Protein AF-A0A497HVS3-F1 (afdb_monomer_lite)

Foldseek 3Di:
DFDPLVVLVVLLVQLLVLLVVLVVVVVVVNLCSLLSLLVSLLSVLVSLVSCLCCCVPVVVNVPVSVVSPVSSVLSNVLSVVSVCCSVLVFFALLSQLVSQLVNQLCCQLVVLQVQQQNLLVVLVVLQQLLVVVLVVVPFQKDWDPDRGRHQADFTDMDHPVRDDQPDTRGSPQCLSSLLRNLVSLLVSQDADLVVCLVVLVVLLVVLVVVDDDVSVVVNVLSVVLSPDDPVRLSVVLCVVRNVCSSVVSSVLSNQLSVCCVVVVDPSCCSVVPVSVVSSVVSSVVSVVVNCSSGVSSVQSVVQSVLSVVDDDRPQQDPSGGHDDD

Structure (mmCIF, N/CA/C/O backbone):
data_AF-A0A497HVS3-F1
#
_entry.id   AF-A0A497HVS3-F1
#
loop_
_atom_site.group_PDB
_atom_site.id
_atom_site.type_symbol
_atom_site.label_atom_id
_atom_site.label_alt_id
_atom_site.label_comp_id
_atom_site.label_asym_id
_atom_site.label_entity_id
_atom_site.label_seq_id
_atom_site.pdbx_PDB_ins_code
_atom_site.Cartn_x
_atom_site.Cartn_y
_atom_site.Cartn_z
_atom_site.occupancy
_atom_site.B_iso_or_equiv
_atom_site.auth_seq_id
_atom_site.auth_comp_id
_atom_site.auth_asym_id
_atom_site.auth_atom_id
_atom_site.pdbx_PDB_model_num
ATOM 1 N N . MET A 1 1 ? 10.598 28.679 -6.562 1.00 54.03 1 MET A N 1
ATOM 2 C CA . MET A 1 1 ? 11.447 27.482 -6.378 1.00 54.03 1 MET A CA 1
ATOM 3 C C . MET A 1 1 ? 11.123 26.887 -5.018 1.00 54.03 1 MET A C 1
ATOM 5 O O . MET A 1 1 ? 11.106 27.637 -4.050 1.00 54.03 1 MET A O 1
ATOM 9 N N . GLY A 1 2 ? 10.779 25.598 -4.946 1.00 58.22 2 GLY A N 1
ATOM 10 C CA . GLY A 1 2 ? 10.607 24.911 -3.659 1.00 58.22 2 GLY A CA 1
ATOM 11 C C . GLY A 1 2 ? 11.950 24.722 -2.939 1.00 58.22 2 GLY A C 1
ATOM 12 O O . GLY A 1 2 ? 12.995 24.831 -3.587 1.00 58.22 2 GLY A O 1
ATOM 13 N N . PRO A 1 3 ? 11.953 24.444 -1.622 1.00 67.69 3 PRO A N 1
ATOM 14 C CA . PRO A 1 3 ? 13.187 24.136 -0.910 1.00 67.69 3 PRO A CA 1
ATOM 15 C C . PRO A 1 3 ? 13.843 22.894 -1.533 1.00 67.69 3 PRO A C 1
ATOM 17 O O . PRO A 1 3 ? 13.129 21.958 -1.913 1.00 67.69 3 PRO A O 1
ATOM 20 N N . PRO A 1 4 ? 15.178 22.848 -1.664 1.00 73.44 4 PRO A N 1
ATOM 21 C CA . PRO A 1 4 ? 15.854 21.667 -2.179 1.00 73.44 4 PRO A CA 1
ATOM 22 C C . PRO A 1 4 ? 15.567 20.436 -1.307 1.00 73.44 4 PRO A C 1
ATOM 24 O O . PRO A 1 4 ? 15.480 20.532 -0.083 1.00 73.44 4 PRO A O 1
ATOM 27 N N . ALA A 1 5 ? 15.423 19.269 -1.946 1.00 71.81 5 ALA A N 1
ATOM 28 C CA . ALA A 1 5 ? 14.909 18.043 -1.324 1.00 71.81 5 ALA A CA 1
ATOM 29 C C . ALA A 1 5 ? 15.638 17.637 -0.029 1.00 71.81 5 ALA A C 1
ATOM 31 O O . ALA A 1 5 ? 15.012 17.121 0.898 1.00 71.81 5 ALA A O 1
ATOM 32 N N . TYR A 1 6 ? 16.941 17.920 0.072 1.00 77.38 6 TYR A N 1
ATOM 33 C CA . TYR A 1 6 ? 17.732 17.588 1.256 1.00 77.38 6 TYR A CA 1
ATOM 34 C C . TYR A 1 6 ? 17.326 18.372 2.513 1.00 77.38 6 TYR A C 1
ATOM 36 O O . TYR A 1 6 ? 17.459 17.850 3.618 1.00 77.38 6 TYR A O 1
ATOM 44 N N . LEU A 1 7 ? 16.773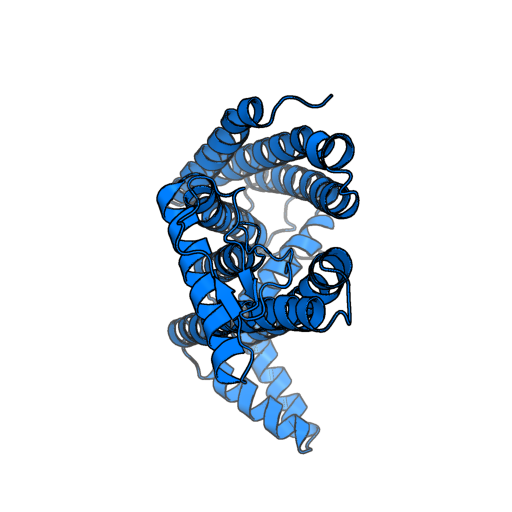 19.582 2.366 1.00 84.44 7 LEU A N 1
ATOM 45 C CA . LEU A 1 7 ? 16.275 20.375 3.497 1.00 84.44 7 LEU A CA 1
ATOM 46 C C . LEU A 1 7 ? 14.988 19.799 4.095 1.00 84.44 7 LEU A C 1
ATOM 48 O O . LEU A 1 7 ? 14.635 20.134 5.222 1.00 84.44 7 LEU A O 1
ATOM 52 N N . LEU A 1 8 ? 14.293 18.925 3.363 1.00 88.25 8 LEU A N 1
ATOM 53 C CA . LEU A 1 8 ? 13.057 18.296 3.820 1.00 88.25 8 LEU A CA 1
ATOM 54 C C . LEU A 1 8 ? 13.310 16.973 4.560 1.00 88.25 8 LEU A C 1
ATOM 56 O O . LEU A 1 8 ? 12.441 16.516 5.301 1.00 88.25 8 LEU A O 1
ATOM 60 N N . TYR A 1 9 ? 14.493 16.362 4.427 1.00 87.69 9 TYR A N 1
ATOM 61 C CA . TYR A 1 9 ? 14.808 15.093 5.099 1.00 87.69 9 TYR A CA 1
ATOM 62 C C . TYR A 1 9 ? 14.653 15.117 6.626 1.00 87.69 9 TYR A C 1
ATOM 64 O O . TYR A 1 9 ? 14.115 14.141 7.152 1.00 87.69 9 TYR A O 1
ATOM 72 N N . PRO A 1 10 ? 15.019 16.190 7.354 1.00 92.75 10 PRO A N 1
ATOM 73 C CA . PRO A 1 10 ? 14.769 16.256 8.792 1.00 92.75 10 PRO A CA 1
ATOM 74 C C . PRO A 1 10 ? 13.287 16.099 9.160 1.00 92.75 10 PRO A C 1
ATOM 76 O O . PRO A 1 10 ? 12.978 15.426 10.139 1.00 92.75 10 PRO A O 1
ATOM 79 N N . LEU A 1 11 ? 12.361 16.646 8.358 1.00 93.31 11 LEU A N 1
ATOM 80 C CA . LEU A 1 11 ? 10.917 16.495 8.585 1.00 93.31 11 LEU A CA 1
ATOM 81 C C . LEU A 1 11 ? 10.460 15.052 8.360 1.00 93.31 11 LEU A C 1
ATOM 83 O O . LEU A 1 11 ? 9.708 14.514 9.171 1.00 93.31 11 LEU A O 1
ATOM 87 N N . MET A 1 12 ? 10.945 14.407 7.294 1.00 91.44 12 MET A N 1
ATOM 88 C CA . MET A 1 12 ? 10.663 12.991 7.041 1.00 91.44 12 MET A CA 1
ATOM 89 C C . MET A 1 12 ? 11.153 12.119 8.203 1.00 91.44 12 MET A C 1
ATOM 91 O O . MET A 1 12 ? 10.394 11.318 8.739 1.00 91.44 12 MET A O 1
ATOM 95 N N . LEU A 1 13 ? 12.404 12.302 8.637 1.00 92.94 13 LEU A N 1
ATOM 96 C CA . LEU A 1 13 ? 12.986 11.533 9.739 1.00 92.94 13 LEU A CA 1
ATOM 97 C C . LEU A 1 13 ? 12.256 11.778 11.063 1.00 92.94 13 LEU A C 1
ATOM 99 O O . LEU A 1 13 ? 11.999 10.826 11.796 1.00 92.94 13 LEU A O 1
ATOM 103 N N . LEU A 1 14 ? 11.872 13.026 11.349 1.00 95.94 14 LEU A N 1
ATOM 104 C CA . LEU A 1 14 ? 11.072 13.360 12.526 1.00 95.94 14 LEU A CA 1
ATOM 105 C C . LEU A 1 14 ? 9.707 12.663 12.491 1.00 95.94 14 LEU A C 1
ATOM 107 O O . LEU A 1 14 ? 9.299 12.078 13.491 1.00 95.94 14 LEU A O 1
ATOM 111 N N . SER A 1 15 ? 9.019 12.680 11.346 1.00 95.69 15 SER A N 1
ATOM 112 C CA . SER A 1 15 ? 7.759 11.951 11.175 1.00 95.69 15 SER A CA 1
ATOM 113 C C . SER A 1 15 ? 7.941 10.456 11.446 1.00 95.69 15 SER A C 1
ATOM 115 O O . SER A 1 15 ? 7.204 9.886 12.251 1.00 95.69 15 SER A O 1
ATOM 117 N N . LEU A 1 16 ? 8.962 9.829 10.853 1.00 94.69 16 LEU A N 1
ATOM 118 C CA . LEU A 1 16 ? 9.246 8.407 11.058 1.00 94.69 16 LEU A CA 1
ATOM 119 C C . LEU A 1 16 ? 9.587 8.083 12.514 1.00 94.69 16 LEU A C 1
ATOM 121 O O . LEU A 1 16 ? 9.123 7.062 13.014 1.00 94.69 16 LEU A O 1
ATOM 125 N N . LEU A 1 17 ? 10.329 8.952 13.205 1.00 96.94 17 LEU A N 1
ATOM 126 C CA . LEU A 1 17 ? 10.650 8.800 14.625 1.00 96.94 17 LEU A CA 1
ATOM 127 C C . LEU A 1 17 ? 9.399 8.897 15.512 1.00 96.94 17 LEU A C 1
ATOM 129 O O . LEU A 1 17 ? 9.237 8.129 16.464 1.00 96.94 17 LEU A O 1
ATOM 133 N N . LEU A 1 18 ? 8.493 9.829 15.209 1.00 98.06 18 LEU A N 1
ATOM 134 C CA . LEU A 1 18 ? 7.222 9.963 15.922 1.00 98.06 18 LEU A CA 1
ATOM 135 C C . LEU A 1 18 ? 6.348 8.726 15.702 1.00 98.06 18 LEU A C 1
ATOM 137 O O . LEU A 1 18 ? 5.864 8.140 16.669 1.00 98.06 18 LEU A O 1
ATOM 141 N N . LEU A 1 19 ? 6.212 8.271 14.455 1.00 97.44 19 LEU A N 1
ATOM 142 C CA . LEU A 1 19 ? 5.447 7.069 14.127 1.00 97.44 19 LEU A CA 1
ATOM 143 C C . LEU A 1 19 ? 6.067 5.799 14.732 1.00 97.44 19 LEU A C 1
ATOM 145 O O . LEU A 1 19 ? 5.333 4.959 15.248 1.00 97.44 19 LEU A O 1
ATOM 149 N N . SER A 1 20 ? 7.398 5.670 14.744 1.00 97.56 20 SER A N 1
ATOM 150 C CA . SER A 1 20 ? 8.089 4.526 15.353 1.00 97.56 20 SER A CA 1
ATOM 151 C C . SER A 1 20 ? 7.893 4.485 16.865 1.00 97.56 20 SER A C 1
ATOM 153 O O . SER A 1 20 ? 7.621 3.431 17.440 1.00 97.56 20 SER A O 1
ATOM 155 N N . THR A 1 21 ? 8.002 5.644 17.517 1.00 98.06 21 THR A N 1
ATOM 156 C CA . THR A 1 21 ? 7.773 5.775 18.960 1.00 98.06 21 THR A CA 1
ATOM 157 C C . THR A 1 21 ? 6.297 5.530 19.284 1.00 98.06 21 THR A C 1
ATOM 159 O O . THR A 1 21 ? 5.979 4.888 20.285 1.00 98.06 21 THR A O 1
ATOM 162 N N . GLY A 1 22 ? 5.393 5.956 18.397 1.00 97.88 22 GLY A N 1
ATOM 163 C CA . GLY A 1 22 ? 3.975 5.615 18.435 1.00 97.88 22 GLY A CA 1
ATOM 164 C C . GLY A 1 22 ? 3.741 4.105 18.389 1.00 97.88 22 GLY A C 1
ATOM 165 O O . GLY A 1 22 ? 3.105 3.573 19.289 1.00 97.88 22 GLY A O 1
ATOM 166 N N . GLU A 1 23 ? 4.314 3.381 17.422 1.00 97.75 23 GLU A N 1
ATOM 167 C CA . GLU A 1 23 ? 4.185 1.914 17.330 1.00 97.75 23 GLU A CA 1
ATOM 168 C C . GLU A 1 23 ? 4.749 1.210 18.575 1.00 97.75 23 GLU A C 1
ATOM 170 O O . GLU A 1 23 ? 4.175 0.236 19.066 1.00 97.75 23 GLU A O 1
ATOM 175 N N . TYR A 1 24 ? 5.849 1.715 19.136 1.00 98.06 24 TYR A N 1
ATOM 176 C CA . TYR A 1 24 ? 6.392 1.191 20.388 1.00 98.06 24 TYR A CA 1
ATOM 177 C C . TYR A 1 24 ? 5.402 1.344 21.558 1.00 98.06 24 TYR A C 1
ATOM 179 O O . TYR A 1 24 ? 5.131 0.373 22.271 1.00 98.06 24 TYR A O 1
ATOM 187 N N . LEU A 1 25 ? 4.820 2.535 21.739 1.00 98.06 25 LEU A N 1
ATOM 188 C CA . LEU A 1 25 ? 3.835 2.790 22.797 1.00 98.06 25 LEU A CA 1
ATOM 189 C C . LEU A 1 25 ? 2.502 2.069 22.556 1.00 98.06 25 LEU A C 1
ATOM 191 O O . LEU A 1 25 ? 1.884 1.602 23.514 1.00 98.06 25 LEU A O 1
ATOM 195 N N . TYR A 1 26 ? 2.104 1.897 21.294 1.00 97.25 26 TYR A N 1
ATOM 196 C CA . TYR A 1 26 ? 0.949 1.095 20.895 1.00 97.25 26 TYR A CA 1
ATOM 197 C C . TYR A 1 26 ? 1.062 -0.330 21.439 1.00 97.25 26 TYR A C 1
ATOM 199 O O . TYR A 1 26 ? 0.170 -0.816 22.135 1.00 97.25 26 TYR A O 1
ATOM 207 N N . ARG A 1 27 ? 2.216 -0.976 21.227 1.00 96.12 27 ARG A N 1
ATOM 208 C CA . ARG A 1 27 ? 2.493 -2.330 21.740 1.00 96.12 27 ARG A CA 1
ATOM 209 C C . ARG A 1 27 ? 2.500 -2.407 23.266 1.00 96.12 27 ARG A C 1
ATOM 211 O O . ARG A 1 27 ? 2.187 -3.454 23.827 1.00 96.12 27 ARG A O 1
ATOM 218 N N . LYS A 1 28 ? 2.844 -1.309 23.943 1.00 96.75 28 LYS A N 1
ATOM 219 C CA . LYS A 1 28 ? 2.775 -1.180 25.407 1.00 96.75 28 LYS A CA 1
ATOM 220 C C . LYS A 1 28 ? 1.375 -0.831 25.922 1.00 96.75 28 LYS A C 1
ATOM 222 O O . LYS A 1 28 ? 1.200 -0.758 27.134 1.00 96.75 28 LYS A O 1
ATOM 227 N N . LYS A 1 29 ? 0.391 -0.653 25.033 1.00 94.75 29 LYS A N 1
ATOM 228 C CA . LYS A 1 29 ? -0.976 -0.210 25.350 1.00 94.75 29 LYS A CA 1
ATOM 229 C C . LYS A 1 29 ? -1.019 1.153 26.062 1.00 94.75 29 LYS A C 1
ATOM 231 O O . LYS A 1 29 ? -1.957 1.436 26.803 1.00 94.75 29 LYS A O 1
ATOM 236 N N . ASP A 1 30 ? -0.021 2.012 25.831 1.00 96.12 30 ASP A N 1
ATOM 237 C CA . ASP A 1 30 ? 0.011 3.376 26.371 1.00 96.12 30 ASP A CA 1
ATOM 238 C C . ASP A 1 30 ? -0.726 4.335 25.430 1.00 96.12 30 ASP A C 1
ATOM 240 O O . ASP A 1 30 ? -0.265 4.614 24.325 1.00 96.12 30 ASP A O 1
ATOM 244 N N . ARG A 1 31 ? -1.837 4.916 25.899 1.00 94.69 31 ARG A N 1
ATOM 245 C CA . ARG A 1 31 ? -2.702 5.839 25.140 1.00 94.69 31 ARG A CA 1
ATOM 246 C C . ARG A 1 31 ? -1.957 7.008 24.480 1.00 94.69 31 ARG A C 1
ATOM 248 O O . ARG A 1 31 ? -2.458 7.545 23.491 1.00 94.69 31 ARG A O 1
ATOM 255 N N . ARG A 1 32 ? -0.778 7.402 24.973 1.00 96.38 32 ARG A N 1
ATOM 256 C CA . ARG A 1 32 ? 0.061 8.456 24.371 1.00 96.38 32 ARG A CA 1
ATOM 257 C C . ARG A 1 32 ? 0.475 8.152 22.930 1.00 96.38 32 ARG A C 1
ATOM 259 O O . ARG A 1 32 ? 0.747 9.097 22.190 1.00 96.38 32 ARG A O 1
ATOM 266 N N . PHE A 1 33 ? 0.456 6.885 22.499 1.00 97.44 33 PHE A N 1
ATOM 267 C CA . PHE A 1 33 ? 0.737 6.519 21.106 1.00 97.44 33 PHE A CA 1
ATOM 268 C C . PHE A 1 33 ? -0.131 7.300 20.106 1.00 97.44 33 PHE A C 1
ATOM 270 O O . PHE A 1 33 ? 0.335 7.640 19.024 1.00 97.44 33 PHE A O 1
ATOM 277 N N . LYS A 1 34 ? -1.368 7.651 20.484 1.00 97.00 34 LYS A N 1
ATOM 278 C CA . LYS A 1 34 ? -2.322 8.385 19.638 1.00 97.00 34 LYS A CA 1
ATOM 279 C C . LYS A 1 34 ? -1.837 9.789 19.299 1.00 97.00 34 LYS A C 1
ATOM 281 O O . LYS A 1 34 ? -1.965 10.226 18.162 1.00 97.00 34 LYS A O 1
ATOM 286 N N . LEU A 1 35 ? -1.211 10.474 20.260 1.00 97.38 35 LEU A N 1
ATOM 287 C CA . LEU A 1 35 ? -0.599 11.783 20.019 1.00 97.38 35 LEU A CA 1
ATOM 288 C C . LEU A 1 35 ? 0.643 11.672 19.131 1.00 97.38 35 LEU A C 1
ATOM 290 O O . LEU A 1 35 ? 0.884 12.547 18.300 1.00 97.38 35 LEU A O 1
ATOM 294 N N . LEU A 1 36 ? 1.422 10.600 19.283 1.00 98.12 36 LEU A N 1
ATOM 295 C CA . LEU A 1 36 ? 2.588 10.340 18.435 1.00 98.12 36 LEU A CA 1
ATOM 296 C C . LEU A 1 36 ? 2.191 9.999 16.994 1.00 98.12 36 LEU A C 1
ATOM 298 O O . LEU A 1 36 ? 2.806 10.498 16.059 1.00 98.12 36 LEU A O 1
ATOM 302 N N . PHE A 1 37 ? 1.124 9.225 16.802 1.00 97.69 37 PHE A N 1
ATOM 303 C CA . PHE A 1 37 ? 0.528 8.993 15.487 1.00 97.69 37 PHE A CA 1
ATOM 304 C C . PHE A 1 37 ? -0.036 10.278 14.876 1.00 97.69 37 PHE A C 1
ATOM 306 O O . PHE A 1 37 ? 0.282 10.587 13.730 1.00 97.69 37 PHE A O 1
ATOM 313 N N . ALA A 1 38 ? -0.778 11.075 15.652 1.00 97.38 38 ALA A N 1
ATOM 314 C CA . ALA A 1 38 ? -1.307 12.364 15.208 1.00 97.38 38 ALA A CA 1
ATOM 315 C C . ALA A 1 38 ? -0.192 13.311 14.734 1.00 97.38 38 ALA A C 1
ATOM 317 O O . ALA A 1 38 ? -0.196 13.777 13.596 1.00 97.38 38 ALA A O 1
ATOM 318 N N . SER A 1 39 ? 0.797 13.558 15.597 1.00 97.44 39 SER A N 1
ATOM 319 C CA . SER A 1 39 ? 1.946 14.419 15.289 1.00 97.44 39 SER A CA 1
ATOM 320 C C . SER A 1 39 ? 2.789 13.865 14.142 1.00 97.44 39 SER A C 1
ATOM 322 O O . SER A 1 39 ? 3.107 14.607 13.217 1.00 97.44 39 SER A O 1
ATOM 324 N N . GLY A 1 40 ? 3.088 12.564 14.142 1.00 96.62 40 GLY A N 1
ATOM 325 C CA . GLY A 1 40 ? 3.820 11.902 13.066 1.00 96.62 40 GLY A CA 1
ATOM 326 C C . GLY A 1 40 ? 3.123 12.044 11.713 1.00 96.62 40 GLY A C 1
ATOM 327 O O . GLY A 1 40 ? 3.782 12.374 10.728 1.00 96.62 40 GLY A O 1
ATOM 328 N N . GLY A 1 41 ? 1.796 11.887 11.673 1.00 95.88 41 GLY A N 1
ATOM 329 C CA . GLY A 1 41 ? 0.968 12.093 10.483 1.00 95.88 41 GLY A CA 1
ATOM 330 C C . GLY A 1 41 ? 0.937 13.538 9.988 1.00 95.88 41 GLY A C 1
ATOM 331 O O . GLY A 1 41 ? 1.071 13.776 8.790 1.00 95.88 41 GLY A O 1
ATOM 332 N N . ILE A 1 42 ? 0.824 14.510 10.896 1.00 96.56 42 ILE A N 1
ATOM 333 C CA . ILE A 1 42 ? 0.847 15.939 10.546 1.00 96.56 42 ILE A CA 1
ATOM 334 C C . ILE A 1 42 ? 2.221 16.341 10.000 1.00 96.56 42 ILE A C 1
ATOM 336 O O . ILE A 1 42 ? 2.298 17.011 8.973 1.00 96.56 42 ILE A O 1
ATOM 340 N N . VAL A 1 43 ? 3.312 15.896 10.631 1.00 96.62 43 VAL A N 1
ATOM 341 C CA . VAL A 1 43 ? 4.676 16.156 10.137 1.00 96.62 43 VAL A CA 1
ATOM 342 C C . VAL A 1 43 ? 4.907 15.464 8.787 1.00 96.62 43 VAL A C 1
ATOM 344 O O . VAL A 1 43 ? 5.523 16.055 7.901 1.00 96.62 43 VAL A O 1
ATOM 347 N N . PHE A 1 44 ? 4.365 14.254 8.587 1.00 94.19 44 PHE A N 1
ATOM 348 C CA . PHE A 1 44 ? 4.403 13.558 7.295 1.00 94.19 44 PHE A CA 1
ATOM 349 C C . PHE A 1 44 ? 3.688 14.360 6.202 1.00 94.19 44 PHE A C 1
ATOM 351 O O . PHE A 1 44 ? 4.221 14.555 5.111 1.00 94.19 44 PHE A O 1
ATOM 358 N N . SER A 1 45 ? 2.490 14.859 6.515 1.00 95.62 45 SER A N 1
ATOM 359 C CA . SER A 1 45 ? 1.705 15.717 5.629 1.00 95.62 45 SER A CA 1
ATOM 360 C C . SER A 1 45 ? 2.461 17.007 5.286 1.00 95.62 45 SER A C 1
ATOM 362 O O . SER A 1 45 ? 2.579 17.350 4.112 1.00 95.62 45 SER A O 1
ATOM 364 N N . LEU A 1 46 ? 3.074 17.667 6.275 1.00 95.44 46 LEU A N 1
ATOM 365 C CA . LEU A 1 46 ? 3.878 18.873 6.063 1.00 95.44 46 LEU A CA 1
ATOM 366 C C . LEU A 1 46 ? 5.086 18.623 5.150 1.00 95.44 46 LEU A C 1
ATOM 368 O O . LEU A 1 46 ? 5.338 19.420 4.248 1.00 95.44 46 LEU A O 1
ATOM 372 N N . TYR A 1 47 ? 5.815 17.518 5.347 1.00 93.56 47 TYR A N 1
ATOM 373 C CA . TYR A 1 47 ? 6.912 17.136 4.454 1.00 93.56 47 TYR A CA 1
ATOM 374 C C . TYR A 1 47 ? 6.440 17.078 2.998 1.00 93.56 47 TYR A C 1
ATOM 376 O O . TYR A 1 47 ? 7.038 17.707 2.125 1.00 93.56 47 TYR A O 1
ATOM 384 N N . TRP A 1 48 ? 5.352 16.347 2.740 1.00 92.69 48 TRP A N 1
ATOM 385 C CA . TRP A 1 48 ? 4.855 16.160 1.382 1.00 92.69 48 TRP A CA 1
ATOM 386 C C . TRP A 1 48 ? 4.294 17.451 0.800 1.00 92.69 48 TRP A C 1
ATOM 388 O O . TRP A 1 48 ? 4.549 17.728 -0.367 1.00 92.69 48 TRP A O 1
ATOM 398 N N . ALA A 1 49 ? 3.633 18.284 1.605 1.00 94.38 49 ALA A N 1
ATOM 399 C CA . ALA A 1 49 ? 3.152 19.597 1.182 1.00 94.38 49 ALA A CA 1
ATOM 400 C C . ALA A 1 49 ? 4.295 20.483 0.667 1.00 94.38 49 ALA A C 1
ATOM 402 O O . ALA A 1 49 ? 4.169 21.119 -0.378 1.00 94.38 49 ALA A O 1
ATOM 403 N N . LEU A 1 50 ? 5.436 20.471 1.363 1.00 93.69 50 LEU A N 1
ATOM 404 C CA . LEU A 1 50 ? 6.637 21.200 0.954 1.00 93.69 50 LEU A CA 1
ATOM 405 C C . LEU A 1 50 ? 7.370 20.543 -0.224 1.00 93.69 50 LEU A C 1
ATOM 407 O O . LEU A 1 50 ? 8.122 21.223 -0.924 1.00 93.69 50 LEU A O 1
ATOM 411 N N . TYR A 1 51 ? 7.150 19.247 -0.455 1.00 90.31 51 TYR A N 1
ATOM 412 C CA . TYR A 1 51 ? 7.724 18.507 -1.578 1.00 90.31 51 TYR A CA 1
ATOM 413 C C . TYR A 1 51 ? 6.908 18.659 -2.874 1.00 90.31 51 TYR A C 1
ATOM 415 O O . TYR A 1 51 ? 7.487 18.590 -3.953 1.00 90.31 51 TYR A O 1
ATOM 423 N N . VAL A 1 52 ? 5.593 18.921 -2.819 1.00 91.56 52 VAL A N 1
ATOM 424 C CA . VAL A 1 52 ? 4.734 19.094 -4.017 1.00 91.56 52 VAL A CA 1
ATOM 425 C C . VAL A 1 52 ? 5.327 20.053 -5.071 1.00 91.56 52 VAL A C 1
ATOM 427 O O . VAL A 1 52 ? 5.315 19.695 -6.252 1.00 91.56 52 VAL A O 1
ATOM 430 N N . PRO A 1 53 ? 5.904 21.223 -4.716 1.00 90.06 53 PRO A N 1
ATOM 431 C CA . PRO A 1 53 ? 6.529 22.109 -5.696 1.00 90.06 53 PRO A CA 1
ATOM 432 C C . PRO A 1 53 ? 7.688 21.481 -6.481 1.00 90.06 53 PRO A C 1
ATOM 434 O O . PRO A 1 53 ? 7.936 21.916 -7.599 1.00 90.06 53 PRO A O 1
ATOM 437 N N . GLN A 1 54 ? 8.391 20.477 -5.938 1.00 85.19 54 GLN A N 1
ATOM 438 C CA . GLN A 1 54 ? 9.435 19.747 -6.672 1.00 85.19 54 GLN A CA 1
ATOM 439 C C . GLN A 1 54 ? 8.822 18.996 -7.864 1.00 85.19 54 GLN A C 1
ATOM 441 O O . GLN A 1 54 ? 9.278 19.165 -8.992 1.00 85.19 54 GLN A O 1
ATOM 446 N N . TYR A 1 55 ? 7.726 18.263 -7.643 1.00 83.25 55 TYR A N 1
ATOM 447 C CA . TYR A 1 55 ? 7.025 17.553 -8.719 1.00 83.25 55 TYR A CA 1
ATOM 448 C C . TYR A 1 55 ? 6.444 18.504 -9.763 1.00 83.25 55 TYR A C 1
ATOM 450 O O . TYR A 1 55 ? 6.584 18.272 -10.960 1.00 83.25 55 TYR A O 1
ATOM 458 N N . LEU A 1 56 ? 5.810 19.590 -9.317 1.00 85.81 56 LEU A N 1
ATOM 459 C CA . LEU A 1 56 ? 5.119 20.498 -10.226 1.00 85.81 56 LEU A CA 1
ATOM 460 C C . LEU A 1 56 ? 6.081 21.395 -11.017 1.00 85.81 56 LEU A C 1
ATOM 462 O O . LEU A 1 56 ? 5.904 21.560 -12.219 1.00 85.81 56 LEU A O 1
ATOM 466 N N . LEU A 1 57 ? 7.071 21.998 -10.348 1.00 84.62 57 LEU A N 1
ATOM 467 C CA . LEU A 1 57 ? 7.919 23.037 -10.945 1.00 84.62 57 LEU A CA 1
ATOM 468 C C . LEU A 1 57 ? 9.213 22.492 -11.548 1.00 84.62 57 LEU A C 1
ATOM 470 O O . LEU A 1 57 ? 9.688 23.057 -12.528 1.00 84.62 57 LEU A O 1
ATOM 474 N N . ASN A 1 58 ? 9.795 21.439 -10.963 1.00 80.38 58 ASN A N 1
ATOM 475 C CA . ASN A 1 58 ? 11.090 20.919 -11.411 1.00 80.38 58 ASN A CA 1
ATOM 476 C C . ASN A 1 58 ? 10.926 19.714 -12.342 1.00 80.38 58 ASN A C 1
ATOM 478 O O . ASN A 1 58 ? 11.656 19.601 -13.321 1.00 80.38 58 ASN A O 1
ATOM 482 N N . GLU A 1 59 ? 9.972 18.826 -12.051 1.00 77.44 59 GLU A N 1
ATOM 483 C CA . GLU A 1 59 ? 9.751 17.603 -12.838 1.00 77.44 59 GLU A CA 1
ATOM 484 C C . GLU A 1 59 ? 8.633 17.750 -13.885 1.00 77.44 59 GLU A C 1
ATOM 486 O O . GLU A 1 59 ? 8.570 16.966 -14.830 1.00 77.44 59 GLU A O 1
ATOM 491 N N . GLY A 1 60 ? 7.741 18.736 -13.731 1.00 80.56 60 GLY A N 1
ATOM 492 C CA . GLY A 1 60 ? 6.552 18.886 -14.580 1.00 80.56 60 GLY A CA 1
ATOM 493 C C . GLY A 1 60 ? 5.544 17.734 -14.444 1.00 80.56 60 GLY A C 1
ATOM 494 O O . GLY A 1 60 ? 4.671 17.570 -15.298 1.00 80.56 60 GLY A O 1
ATOM 495 N N . ASP A 1 61 ? 5.641 16.923 -13.386 1.00 81.50 61 ASP A N 1
ATOM 496 C CA . ASP A 1 61 ? 4.800 15.746 -13.156 1.00 81.50 61 ASP A CA 1
ATOM 497 C C . ASP A 1 61 ? 3.529 16.125 -12.382 1.00 81.50 61 ASP A C 1
ATOM 499 O O . ASP A 1 61 ? 3.407 15.968 -11.162 1.00 81.50 61 ASP A O 1
ATOM 503 N N . VAL A 1 62 ? 2.555 16.648 -13.127 1.00 85.94 62 VAL A N 1
ATOM 504 C CA . VAL A 1 62 ? 1.259 17.102 -12.596 1.00 85.94 62 VAL A CA 1
ATOM 505 C C . VAL A 1 62 ? 0.483 15.963 -11.930 1.00 85.94 62 VAL A C 1
ATOM 507 O O . VAL A 1 62 ? -0.231 16.187 -10.949 1.00 85.94 62 VAL A O 1
ATOM 510 N N . VAL A 1 63 ? 0.623 14.735 -12.435 1.00 82.88 63 VAL A N 1
ATOM 511 C CA . VAL A 1 63 ? -0.108 13.573 -11.916 1.00 82.88 63 VAL A CA 1
ATOM 512 C C . VAL A 1 63 ? 0.378 13.243 -10.509 1.00 82.88 63 VAL A C 1
ATOM 514 O O . VAL A 1 63 ? -0.431 13.174 -9.581 1.00 82.88 63 VAL A O 1
ATOM 517 N N . ASN A 1 64 ? 1.692 13.099 -10.330 1.00 83.94 64 ASN A N 1
ATOM 518 C CA . ASN A 1 64 ? 2.264 12.830 -9.014 1.00 83.94 64 ASN A CA 1
ATOM 519 C C . ASN A 1 64 ? 2.042 13.998 -8.048 1.00 83.94 64 ASN A C 1
ATOM 521 O O . ASN A 1 64 ? 1.667 13.759 -6.900 1.00 83.94 64 ASN A O 1
ATOM 525 N N . ALA A 1 65 ? 2.177 15.245 -8.512 1.00 89.50 65 ALA A N 1
ATOM 526 C CA . ALA A 1 65 ? 1.869 16.420 -7.699 1.00 89.50 65 ALA A CA 1
ATOM 527 C C . ALA A 1 65 ? 0.428 16.370 -7.157 1.00 89.50 65 ALA A C 1
ATOM 529 O O . ALA A 1 65 ? 0.216 16.543 -5.959 1.00 89.50 65 ALA A O 1
ATOM 530 N N . THR A 1 66 ? -0.547 16.042 -8.012 1.00 90.38 66 THR A N 1
ATOM 531 C CA . THR A 1 66 ? -1.968 15.960 -7.637 1.00 90.38 66 THR A CA 1
ATOM 532 C C . THR A 1 66 ? -2.226 14.863 -6.605 1.00 90.38 66 THR A C 1
ATOM 534 O O . THR A 1 66 ? -2.864 15.109 -5.580 1.00 90.38 66 THR A O 1
ATOM 537 N N . ILE A 1 67 ? -1.715 13.650 -6.842 1.00 89.19 67 ILE A N 1
ATOM 538 C CA . ILE A 1 67 ? -1.894 12.512 -5.925 1.00 89.19 67 ILE A CA 1
ATOM 539 C C . ILE A 1 67 ? -1.285 12.824 -4.554 1.00 89.19 67 ILE A C 1
ATOM 541 O O . ILE A 1 67 ? -1.896 12.547 -3.520 1.00 89.19 67 ILE A O 1
ATOM 545 N N . ILE A 1 68 ? -0.102 13.440 -4.530 1.00 91.56 68 ILE A N 1
ATOM 546 C CA . ILE A 1 68 ? 0.571 13.817 -3.285 1.00 91.56 68 ILE A CA 1
ATOM 547 C C . ILE A 1 68 ? -0.206 14.915 -2.560 1.00 91.56 68 ILE A C 1
ATOM 549 O O . ILE A 1 68 ? -0.379 14.812 -1.349 1.00 91.56 68 ILE A O 1
ATOM 553 N N . SER A 1 69 ? -0.744 15.915 -3.263 1.00 94.25 69 SER A N 1
ATOM 554 C CA . SER A 1 69 ? -1.612 16.932 -2.655 1.00 94.25 69 SER A CA 1
ATOM 555 C C . SER A 1 69 ? -2.846 16.323 -1.980 1.00 94.25 69 SER A C 1
ATOM 557 O O . SER A 1 69 ? -3.199 16.733 -0.875 1.00 94.25 69 SER A O 1
ATOM 559 N N . LEU A 1 70 ? -3.469 15.303 -2.579 1.00 94.81 70 LEU A N 1
ATOM 560 C CA . LEU A 1 70 ? -4.556 14.563 -1.925 1.00 94.81 70 LEU A CA 1
ATOM 561 C C . LEU A 1 70 ? -4.061 13.820 -0.675 1.00 94.81 70 LEU A C 1
ATOM 563 O O . LEU A 1 70 ? -4.718 13.853 0.365 1.00 94.81 70 LEU A O 1
ATOM 567 N N . GLY A 1 71 ? -2.878 13.205 -0.751 1.00 94.12 71 GLY A N 1
ATOM 568 C CA . GLY A 1 71 ? -2.218 12.568 0.389 1.00 94.12 71 GLY A CA 1
ATOM 569 C C . GLY A 1 71 ? -1.946 13.535 1.547 1.00 94.12 71 GLY A C 1
ATOM 570 O O . GLY A 1 71 ? -2.167 13.181 2.702 1.00 94.12 71 GLY A O 1
ATOM 571 N N . VAL A 1 72 ? -1.534 14.770 1.255 1.00 96.00 72 VAL A N 1
ATOM 572 C CA . VAL A 1 72 ? -1.319 15.834 2.252 1.00 96.00 72 VAL A CA 1
ATOM 573 C C . VAL A 1 72 ? -2.603 16.115 3.027 1.00 96.00 72 VAL A C 1
ATOM 575 O O . VAL A 1 72 ? -2.590 16.085 4.260 1.00 96.00 72 VAL A O 1
ATOM 578 N N . VAL A 1 73 ? -3.719 16.323 2.321 1.00 96.06 73 VAL A N 1
ATOM 579 C CA . VAL A 1 73 ? -5.031 16.556 2.947 1.00 96.06 73 VAL A CA 1
ATOM 580 C C . VAL A 1 73 ? -5.445 15.345 3.781 1.00 96.06 73 VAL A C 1
ATOM 582 O O . VAL A 1 73 ? -5.840 15.495 4.936 1.00 96.06 73 VAL A O 1
ATOM 585 N N . PHE A 1 74 ? -5.289 14.142 3.228 1.00 95.75 74 PHE A N 1
ATOM 586 C CA . PHE A 1 74 ? -5.630 12.893 3.899 1.00 95.75 74 PHE A CA 1
ATOM 587 C C . PHE A 1 74 ? -4.854 12.697 5.211 1.00 95.75 74 PHE A C 1
ATOM 589 O O . PHE A 1 74 ? -5.465 12.486 6.256 1.00 95.75 74 PHE A O 1
ATOM 596 N N . PHE A 1 75 ? -3.523 12.806 5.195 1.00 95.19 75 PHE A N 1
ATOM 597 C CA . PHE A 1 75 ? -2.703 12.589 6.392 1.00 95.19 75 PHE A CA 1
ATOM 598 C C . PHE A 1 75 ? -2.857 13.701 7.435 1.00 95.19 75 PHE A C 1
ATOM 600 O O . PHE A 1 75 ? -2.774 13.414 8.630 1.00 95.19 75 PHE A O 1
ATOM 607 N N . ALA A 1 76 ? -3.125 14.942 7.012 1.00 95.62 76 ALA A N 1
ATOM 608 C CA . ALA A 1 76 ? -3.470 16.022 7.935 1.00 95.62 76 ALA A CA 1
ATOM 609 C C . ALA A 1 76 ? -4.799 15.732 8.648 1.00 95.62 76 ALA A C 1
ATOM 611 O O . ALA A 1 76 ? -4.870 15.810 9.875 1.00 95.62 76 ALA A O 1
ATOM 612 N N . TYR A 1 77 ? -5.826 15.338 7.889 1.00 96.44 77 TYR A N 1
ATOM 613 C CA . TYR A 1 77 ? -7.141 14.998 8.428 1.00 96.44 77 TYR A CA 1
ATOM 614 C C . TYR A 1 77 ? -7.078 13.798 9.384 1.00 96.44 77 TYR A C 1
ATOM 616 O O . TYR A 1 77 ? -7.546 13.885 10.518 1.00 96.44 77 TYR A O 1
ATOM 624 N N . MET A 1 78 ? -6.420 12.706 8.982 1.00 96.62 78 MET A N 1
ATOM 625 C CA . MET A 1 78 ? -6.242 11.531 9.845 1.00 96.62 78 MET A CA 1
ATOM 626 C C . MET A 1 78 ? -5.433 11.862 11.108 1.00 96.62 78 MET A C 1
ATOM 628 O O . MET A 1 78 ? -5.673 11.282 12.169 1.00 96.62 78 MET A O 1
ATOM 632 N N . GLY A 1 79 ? -4.521 12.840 11.025 1.00 95.75 79 GLY A N 1
ATOM 633 C CA . GLY A 1 79 ? -3.770 13.337 12.177 1.00 95.75 79 GLY A CA 1
ATOM 634 C C . GLY A 1 79 ? -4.676 13.985 13.217 1.00 95.75 79 GLY A C 1
ATOM 635 O O . GLY A 1 79 ? -4.534 13.733 14.415 1.00 95.75 79 GLY A O 1
ATOM 636 N N . ASP A 1 80 ? -5.655 14.769 12.765 1.00 95.12 80 ASP A N 1
ATOM 637 C CA . ASP A 1 80 ? -6.670 15.341 13.646 1.00 95.12 80 ASP A CA 1
ATOM 638 C C . ASP A 1 80 ? -7.594 14.268 14.244 1.00 95.12 80 ASP A C 1
ATOM 640 O O . ASP A 1 80 ? -7.893 14.316 15.438 1.00 95.12 80 ASP A O 1
ATOM 644 N N . GLU A 1 81 ? -7.981 13.251 13.471 1.00 96.19 81 GLU A N 1
ATOM 645 C CA . GLU A 1 81 ? -8.761 12.117 13.988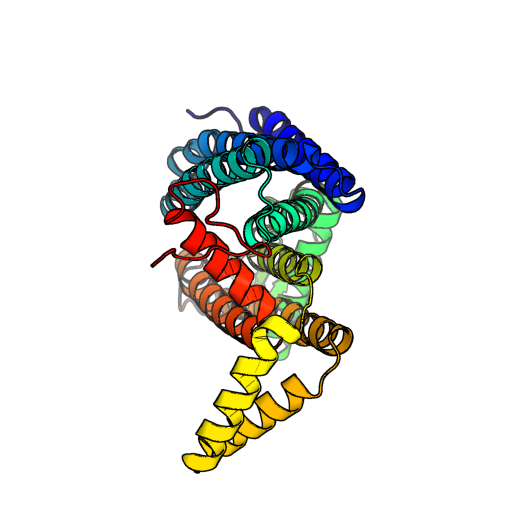 1.00 96.19 81 GLU A CA 1
ATOM 646 C C . GLU A 1 81 ? -8.011 11.345 15.086 1.00 96.19 81 GLU A C 1
ATOM 648 O O . GLU A 1 81 ? -8.601 10.977 16.106 1.00 96.19 81 GLU A O 1
ATOM 653 N N . ALA A 1 82 ? -6.690 11.185 14.962 1.00 96.38 82 ALA A N 1
ATOM 654 C CA . ALA A 1 82 ? -5.880 10.505 15.979 1.00 96.38 82 ALA A CA 1
ATOM 655 C C . ALA A 1 82 ? -5.752 11.349 17.253 1.00 96.38 82 ALA A C 1
ATOM 657 O O . ALA A 1 82 ? -5.762 10.833 18.377 1.00 96.38 82 ALA A O 1
ATOM 658 N N . ARG A 1 83 ? -5.696 12.675 17.096 1.00 96.56 83 ARG A N 1
ATOM 659 C CA . ARG A 1 83 ? -5.764 13.616 18.215 1.00 96.56 83 ARG A CA 1
ATOM 660 C C . ARG A 1 83 ? -7.123 13.532 18.919 1.00 96.56 83 ARG A C 1
ATOM 662 O O . ARG A 1 83 ? -7.153 13.514 20.151 1.00 96.56 83 ARG A O 1
ATOM 669 N N . LYS A 1 84 ? -8.233 13.445 18.176 1.00 95.62 84 LYS A N 1
ATOM 670 C CA . LYS A 1 84 ? -9.582 13.246 18.740 1.00 95.62 84 LYS A CA 1
ATOM 671 C C . LYS A 1 84 ? -9.678 11.937 19.515 1.00 95.62 84 LYS A C 1
ATOM 673 O O . LYS A 1 84 ? -10.157 11.966 20.643 1.00 95.62 84 LYS A O 1
ATOM 678 N N . ASP A 1 85 ? -9.130 10.836 19.001 1.00 95.94 85 ASP A N 1
ATOM 679 C CA . ASP A 1 85 ? -9.056 9.560 19.731 1.00 95.94 85 ASP A CA 1
ATOM 680 C C . ASP A 1 85 ? -8.349 9.716 21.085 1.00 95.94 85 ASP A C 1
ATOM 682 O O . ASP A 1 85 ? -8.825 9.222 22.115 1.00 95.94 85 ASP A O 1
ATOM 686 N N . TYR A 1 86 ? -7.250 10.479 21.127 1.00 96.56 86 TYR A N 1
ATOM 687 C CA . TYR A 1 86 ? -6.586 10.792 22.390 1.00 96.56 86 TYR A CA 1
ATOM 688 C C . TYR A 1 86 ? -7.448 11.645 23.319 1.00 96.56 86 TYR A C 1
ATOM 690 O O . TYR A 1 86 ? -7.479 11.352 24.507 1.00 96.56 86 TYR A O 1
ATOM 698 N N . ILE A 1 87 ? -8.128 12.687 22.839 1.00 96.19 87 ILE A N 1
ATOM 699 C CA . ILE A 1 87 ? -8.908 13.602 23.694 1.00 96.19 87 ILE A CA 1
ATOM 700 C C . ILE A 1 87 ? -10.186 12.923 24.194 1.00 96.19 87 ILE A C 1
ATOM 702 O O . ILE A 1 87 ? -10.517 12.988 25.378 1.00 96.19 87 ILE A O 1
ATOM 706 N N . TRP A 1 88 ? -10.894 12.230 23.308 1.00 95.50 88 TRP A N 1
ATOM 707 C CA . TRP A 1 88 ? -12.178 11.604 23.600 1.00 95.50 88 TRP A CA 1
ATOM 708 C C . TRP A 1 88 ? -12.040 10.264 24.319 1.00 95.50 88 TRP A C 1
ATOM 710 O O . TRP A 1 88 ? -12.981 9.851 24.995 1.00 95.50 88 TRP A O 1
ATOM 720 N N . GLY A 1 89 ? -10.854 9.651 24.292 1.00 94.25 89 GLY A N 1
ATOM 721 C CA . GLY A 1 89 ? -10.616 8.342 24.903 1.00 94.25 89 GLY A CA 1
ATOM 722 C C . GLY A 1 89 ? -11.174 7.201 24.075 1.00 94.25 89 GLY A C 1
ATOM 723 O O . GLY A 1 89 ? -11.523 6.163 24.622 1.00 94.25 89 GLY A O 1
ATOM 724 N N . GLU A 1 90 ? -11.234 7.414 22.769 1.00 94.44 90 GLU A N 1
ATOM 725 C CA . GLU A 1 90 ? -11.677 6.444 21.780 1.00 94.44 90 GLU A CA 1
ATOM 726 C C . GLU A 1 90 ? -10.467 5.768 21.159 1.00 94.44 90 GLU A C 1
ATOM 728 O O . GLU A 1 90 ? -9.355 6.296 21.217 1.00 94.44 90 GLU A O 1
ATOM 733 N N . ASP A 1 91 ? -10.658 4.573 20.621 1.00 93.81 91 ASP A N 1
ATOM 734 C CA . ASP A 1 91 ? -9.578 3.788 20.040 1.00 93.81 91 ASP A CA 1
ATOM 735 C C . ASP A 1 91 ? -9.989 3.252 18.680 1.00 93.81 91 ASP A C 1
ATOM 737 O O . ASP A 1 91 ? -10.575 2.179 18.589 1.00 93.81 91 ASP A O 1
ATOM 741 N N . THR A 1 92 ? -9.730 4.019 17.625 1.00 95.94 92 THR A N 1
ATOM 742 C CA . THR A 1 92 ? -10.156 3.647 16.282 1.00 95.94 92 THR A CA 1
ATOM 743 C C . THR A 1 92 ? -9.162 2.683 15.646 1.00 95.94 92 THR A C 1
ATOM 745 O O . THR A 1 92 ? -8.017 3.028 15.345 1.00 95.94 92 THR A O 1
ATOM 748 N N . ARG A 1 93 ? -9.615 1.460 15.360 1.00 95.00 93 ARG A N 1
ATOM 749 C CA . ARG A 1 93 ? -8.752 0.394 14.842 1.00 95.00 93 ARG A CA 1
ATOM 750 C C . ARG A 1 93 ? -8.237 0.673 13.435 1.00 95.00 93 ARG A C 1
ATOM 752 O O . ARG A 1 93 ? -7.055 0.456 13.179 1.00 95.00 93 ARG A O 1
ATOM 759 N N . SER A 1 94 ? -9.084 1.200 12.550 1.00 96.19 94 SER A N 1
ATOM 760 C CA . SER A 1 94 ? -8.692 1.574 11.184 1.00 96.19 94 SER A CA 1
ATOM 761 C C . SER A 1 94 ? -7.590 2.637 11.177 1.00 96.19 94 SER A C 1
ATOM 763 O O . SER A 1 94 ? -6.651 2.559 10.385 1.00 96.19 94 SER A O 1
ATOM 765 N N . LEU A 1 95 ? -7.659 3.588 12.109 1.00 96.56 95 LEU A N 1
ATOM 766 C CA . LEU A 1 95 ? -6.678 4.655 12.262 1.00 96.56 95 LEU A CA 1
ATOM 767 C C . LEU A 1 95 ? -5.348 4.137 12.814 1.00 96.56 95 LEU A C 1
ATOM 769 O O . LEU A 1 95 ? -4.284 4.448 12.274 1.00 96.56 95 LEU A O 1
ATOM 773 N N . ASN A 1 96 ? -5.406 3.275 13.833 1.00 97.00 96 ASN A N 1
ATOM 774 C CA . ASN A 1 96 ? -4.234 2.572 14.350 1.00 97.00 96 ASN A CA 1
ATOM 775 C C . ASN A 1 96 ? -3.575 1.742 13.237 1.00 97.00 96 ASN A C 1
ATOM 777 O O . ASN A 1 96 ? -2.365 1.819 13.033 1.00 97.00 96 ASN A O 1
ATOM 781 N N . TRP A 1 97 ? -4.365 0.998 12.461 1.00 97.69 97 TRP A N 1
ATOM 782 C CA . TRP A 1 97 ? -3.885 0.233 11.311 1.00 97.69 97 TRP A CA 1
ATOM 783 C C . TRP A 1 97 ? -3.212 1.122 10.253 1.00 97.69 97 TRP A C 1
ATOM 785 O O . TRP A 1 97 ? -2.129 0.774 9.776 1.00 97.69 97 TRP A O 1
ATOM 795 N N . LEU A 1 98 ? -3.791 2.282 9.926 1.00 97.69 98 LEU A N 1
ATOM 796 C CA . LEU A 1 98 ? -3.231 3.222 8.952 1.00 97.69 98 LEU A CA 1
ATOM 797 C C . LEU A 1 98 ? -1.841 3.712 9.360 1.00 97.69 98 LEU A C 1
ATOM 799 O O . LEU A 1 98 ? -0.909 3.645 8.556 1.00 97.69 98 LEU A O 1
ATOM 803 N N . TYR A 1 99 ? -1.677 4.200 10.590 1.00 97.69 99 TYR A N 1
ATOM 804 C CA . TYR A 1 99 ? -0.397 4.757 11.037 1.00 97.69 99 TYR A CA 1
ATOM 805 C C . TYR A 1 99 ? 0.689 3.704 11.164 1.00 97.69 99 TYR A C 1
ATOM 807 O O . TYR A 1 99 ? 1.829 3.936 10.760 1.00 97.69 99 TYR A O 1
ATOM 815 N N . ARG A 1 100 ? 0.320 2.516 11.640 1.00 97.94 100 ARG A N 1
ATOM 816 C CA . ARG A 1 100 ? 1.227 1.372 11.691 1.00 97.94 100 ARG A CA 1
ATOM 817 C C . ARG A 1 100 ? 1.634 0.946 10.282 1.00 97.94 100 ARG A C 1
ATOM 819 O O . ARG A 1 100 ? 2.819 0.761 10.024 1.00 97.94 100 ARG A O 1
ATOM 826 N N . THR A 1 101 ? 0.683 0.852 9.348 1.00 97.69 101 THR A N 1
ATOM 827 C CA . THR A 1 101 ? 0.967 0.540 7.936 1.00 97.69 101 THR A CA 1
ATOM 828 C C . THR A 1 101 ? 1.889 1.588 7.324 1.00 97.69 101 THR A C 1
ATOM 830 O O . THR A 1 101 ? 2.872 1.233 6.681 1.00 97.69 101 THR A O 1
ATOM 833 N N . THR A 1 102 ? 1.610 2.869 7.569 1.00 96.12 102 THR A N 1
ATOM 834 C CA . THR A 1 102 ? 2.408 4.000 7.078 1.00 96.12 102 THR A CA 1
ATOM 835 C C . THR A 1 102 ? 3.834 3.928 7.607 1.00 96.12 102 THR A C 1
ATOM 837 O O . THR A 1 102 ? 4.773 4.065 6.827 1.00 96.12 102 THR A O 1
ATOM 840 N N . PHE A 1 103 ? 4.008 3.652 8.901 1.00 96.44 103 PHE A N 1
ATOM 841 C CA . PHE A 1 103 ? 5.319 3.473 9.513 1.00 96.44 103 PHE A CA 1
ATOM 842 C C . PHE A 1 103 ? 6.106 2.340 8.852 1.00 96.44 103 PHE A C 1
ATOM 844 O O . PHE A 1 103 ? 7.203 2.583 8.357 1.00 96.44 103 PHE A O 1
ATOM 851 N N . TYR A 1 104 ? 5.555 1.123 8.798 1.00 97.19 104 TYR A N 1
ATOM 852 C CA . TYR A 1 104 ? 6.273 -0.027 8.240 1.00 97.19 104 TYR A CA 1
ATOM 853 C C . TYR A 1 104 ? 6.536 0.117 6.739 1.00 97.19 104 TYR A C 1
ATOM 855 O O . TYR A 1 104 ? 7.639 -0.190 6.288 1.00 97.19 104 TYR A O 1
ATOM 863 N N . ALA A 1 105 ? 5.581 0.647 5.971 1.00 95.12 105 ALA A N 1
ATOM 864 C CA . ALA A 1 105 ? 5.759 0.848 4.537 1.00 95.12 105 ALA A CA 1
ATOM 865 C C . ALA A 1 105 ? 6.846 1.893 4.267 1.00 95.12 105 ALA A C 1
ATOM 867 O O . ALA A 1 105 ? 7.709 1.682 3.415 1.00 95.12 105 ALA A O 1
ATOM 868 N N . SER A 1 106 ? 6.838 2.986 5.034 1.00 92.06 106 SER A N 1
ATOM 869 C CA . SER A 1 106 ? 7.842 4.042 4.920 1.00 92.06 106 SER A CA 1
ATOM 870 C C . SER A 1 106 ? 9.211 3.564 5.388 1.00 92.06 106 SER A C 1
ATOM 872 O O . SER A 1 106 ? 10.196 3.826 4.709 1.00 92.06 106 SER A O 1
ATOM 874 N N . LEU A 1 107 ? 9.284 2.816 6.492 1.00 91.38 107 LEU A N 1
ATOM 875 C CA . LEU A 1 107 ? 10.525 2.216 6.976 1.00 91.38 107 LEU A CA 1
ATOM 876 C C . LEU A 1 107 ? 11.151 1.342 5.887 1.00 91.38 107 LEU A C 1
ATOM 878 O O . LEU A 1 107 ? 12.290 1.574 5.509 1.00 91.38 107 LEU A O 1
ATOM 882 N N . ILE A 1 108 ? 10.388 0.407 5.315 1.00 91.44 108 ILE A N 1
ATOM 883 C CA . ILE A 1 108 ? 10.874 -0.463 4.237 1.00 91.44 108 ILE A CA 1
ATOM 884 C C . ILE A 1 108 ? 11.331 0.382 3.041 1.00 91.44 108 ILE A C 1
ATOM 886 O O . ILE A 1 108 ? 12.476 0.277 2.609 1.00 91.44 108 ILE A O 1
ATOM 890 N N . TYR A 1 109 ? 10.461 1.246 2.518 1.00 88.56 109 TYR A N 1
ATOM 891 C CA . TYR A 1 109 ? 10.741 1.997 1.296 1.00 88.56 109 TYR A CA 1
ATOM 892 C C . TYR A 1 109 ? 11.933 2.955 1.441 1.00 88.56 109 TYR A C 1
ATOM 894 O O . TYR A 1 109 ? 12.849 2.933 0.615 1.00 88.56 109 TYR A O 1
ATOM 902 N N . PHE A 1 110 ? 11.950 3.784 2.488 1.00 85.44 110 PHE A N 1
ATOM 903 C CA . PHE A 1 110 ? 12.998 4.786 2.674 1.00 85.44 110 PHE A CA 1
ATOM 904 C C . PHE A 1 110 ? 14.339 4.164 3.050 1.00 85.44 110 PHE A C 1
ATOM 906 O O . PHE A 1 110 ? 15.365 4.677 2.606 1.00 85.44 110 PHE A O 1
ATOM 913 N N . THR A 1 111 ? 14.355 3.040 3.773 1.00 84.50 111 THR A N 1
ATOM 914 C CA . THR A 1 111 ? 15.593 2.293 4.021 1.00 84.50 111 THR A CA 1
ATOM 915 C C . THR A 1 111 ? 16.272 1.926 2.704 1.00 84.50 111 THR A C 1
ATOM 917 O O . THR A 1 111 ? 17.439 2.258 2.515 1.00 84.50 111 THR A O 1
ATOM 920 N N . PHE A 1 112 ? 15.554 1.338 1.745 1.00 81.88 112 PHE A N 1
ATOM 921 C CA . PHE A 1 112 ? 16.154 0.983 0.455 1.00 81.88 112 PHE A CA 1
ATOM 922 C C . PHE A 1 112 ? 16.412 2.191 -0.458 1.00 81.88 112 PHE A C 1
ATOM 924 O O . PHE A 1 112 ? 17.376 2.177 -1.216 1.00 81.88 112 PHE A O 1
ATOM 931 N N . LYS A 1 113 ? 15.596 3.251 -0.376 1.00 81.25 113 LYS A N 1
ATOM 932 C CA . LYS A 1 113 ? 15.802 4.482 -1.160 1.00 81.25 113 LYS A CA 1
ATOM 933 C C . LYS A 1 113 ? 17.082 5.225 -0.766 1.00 81.25 113 LYS A C 1
ATOM 935 O O . LYS A 1 113 ? 17.727 5.814 -1.635 1.00 81.25 113 LYS A O 1
ATOM 940 N N . HIS A 1 114 ? 17.413 5.225 0.527 1.00 80.06 114 HIS A N 1
ATOM 941 C CA . HIS A 1 114 ? 18.536 5.978 1.089 1.00 80.06 114 HIS A CA 1
ATOM 942 C C . HIS A 1 114 ? 19.790 5.138 1.355 1.00 80.06 114 HIS A C 1
ATOM 944 O O . HIS A 1 114 ? 20.836 5.726 1.608 1.00 80.06 114 HIS A O 1
ATOM 950 N N . LEU A 1 115 ? 19.720 3.803 1.275 1.00 83.19 115 LEU A N 1
ATOM 951 C CA . LEU A 1 115 ? 20.891 2.919 1.270 1.00 83.19 115 LEU A CA 1
ATOM 952 C C . LEU A 1 115 ? 21.384 2.732 -0.173 1.00 83.19 115 LEU A C 1
ATOM 954 O O . LEU A 1 115 ? 20.858 1.865 -0.876 1.00 83.19 115 LEU A O 1
ATOM 958 N N . PRO A 1 116 ? 22.395 3.497 -0.627 1.00 75.62 116 PRO A N 1
ATOM 959 C CA . PRO A 1 116 ? 22.683 3.641 -2.053 1.00 75.62 116 PRO A CA 1
ATOM 960 C C . PRO A 1 116 ? 23.107 2.306 -2.685 1.00 75.62 116 PRO A C 1
ATOM 962 O O . PRO A 1 116 ? 22.568 1.893 -3.707 1.00 75.62 116 PRO A O 1
ATOM 965 N N . TYR A 1 117 ? 23.961 1.550 -1.986 1.00 82.88 117 TYR A N 1
ATOM 966 C CA . TYR A 1 117 ? 24.445 0.248 -2.450 1.00 82.88 117 TYR A CA 1
ATOM 967 C C . TYR A 1 117 ? 23.348 -0.826 -2.495 1.00 82.88 117 TYR A C 1
ATOM 969 O O . TYR A 1 117 ? 23.251 -1.584 -3.455 1.00 82.88 117 TYR A O 1
ATOM 977 N N . VAL A 1 118 ? 22.486 -0.887 -1.474 1.00 83.44 118 VAL A N 1
ATOM 978 C CA . VAL A 1 118 ? 21.419 -1.900 -1.415 1.00 83.44 118 VAL A CA 1
ATOM 979 C C . VAL A 1 118 ? 20.364 -1.617 -2.483 1.00 83.44 118 VAL A C 1
ATOM 981 O O . VAL A 1 118 ? 19.945 -2.532 -3.190 1.00 83.44 118 VAL A O 1
ATOM 984 N N . GLY A 1 119 ? 19.969 -0.349 -2.637 1.00 82.31 119 GLY A N 1
ATOM 985 C CA . GLY A 1 119 ? 19.061 0.076 -3.697 1.00 82.31 119 GLY A CA 1
ATOM 986 C C . GLY A 1 119 ? 19.626 -0.223 -5.085 1.00 82.31 119 GLY A C 1
ATOM 987 O O . GLY A 1 119 ? 18.941 -0.850 -5.889 1.00 82.31 119 GLY A O 1
ATOM 988 N N . GLY A 1 120 ? 20.890 0.132 -5.333 1.00 85.12 120 GLY A N 1
ATOM 989 C CA . GLY A 1 120 ? 21.596 -0.151 -6.585 1.00 85.12 120 GLY A CA 1
ATOM 990 C C . GLY A 1 120 ? 21.624 -1.635 -6.947 1.00 85.12 120 GLY A C 1
ATOM 991 O O . GLY A 1 120 ? 21.258 -2.010 -8.062 1.00 85.12 120 GLY A O 1
ATOM 992 N N . VAL A 1 121 ? 21.978 -2.503 -5.992 1.00 87.88 121 VAL A N 1
ATOM 993 C CA . VAL A 1 121 ? 21.989 -3.962 -6.197 1.00 87.88 121 VAL A CA 1
ATOM 994 C C . VAL A 1 121 ? 20.596 -4.482 -6.555 1.00 87.88 121 VAL A C 1
ATOM 996 O O . VAL A 1 121 ? 20.468 -5.300 -7.464 1.00 87.88 121 VAL A O 1
ATOM 999 N N . LEU A 1 122 ? 19.539 -3.998 -5.896 1.00 87.38 122 LEU A N 1
ATOM 1000 C CA . LEU A 1 122 ? 18.168 -4.409 -6.213 1.00 87.38 122 LEU A CA 1
ATOM 1001 C C . LEU A 1 122 ? 17.752 -4.000 -7.631 1.00 87.38 122 LEU A C 1
ATOM 1003 O O . LEU A 1 122 ? 17.165 -4.814 -8.343 1.00 87.38 122 LEU A O 1
ATOM 1007 N N . ILE A 1 123 ? 18.075 -2.773 -8.056 1.00 87.31 123 ILE A N 1
ATOM 1008 C CA . ILE A 1 123 ? 17.808 -2.298 -9.427 1.00 87.31 123 ILE A CA 1
ATOM 1009 C C . ILE A 1 123 ? 18.515 -3.203 -10.430 1.00 87.31 123 ILE A C 1
ATOM 1011 O O . ILE A 1 123 ? 17.902 -3.664 -11.390 1.00 87.31 123 ILE A O 1
ATOM 1015 N N . TRP A 1 124 ? 19.792 -3.483 -10.179 1.00 89.62 124 TRP A N 1
ATOM 1016 C CA . TRP A 1 124 ? 20.618 -4.308 -11.046 1.00 89.62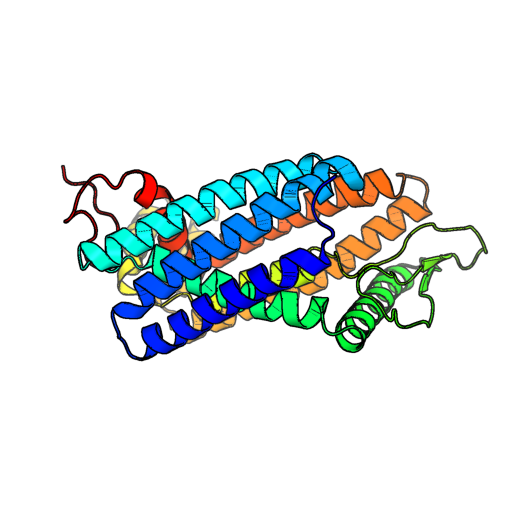 124 TRP A CA 1
ATOM 1017 C C . TRP A 1 124 ? 20.105 -5.746 -11.154 1.00 89.62 124 TRP A C 1
ATOM 1019 O O . TRP A 1 124 ? 19.940 -6.255 -12.262 1.00 89.62 124 TRP A O 1
ATOM 1029 N N . LEU A 1 125 ? 19.733 -6.373 -10.035 1.00 91.38 125 LEU A N 1
ATOM 1030 C CA . LEU A 1 125 ? 19.129 -7.709 -10.035 1.00 91.38 125 LEU A CA 1
ATOM 1031 C C . LEU A 1 125 ? 17.804 -7.745 -10.805 1.00 91.38 125 LEU A C 1
ATOM 1033 O O . LEU A 1 125 ? 17.584 -8.649 -11.610 1.00 91.38 125 LEU A O 1
ATOM 1037 N N . ILE A 1 126 ? 16.930 -6.758 -10.592 1.00 91.12 126 ILE A N 1
ATOM 1038 C CA . ILE A 1 126 ? 15.658 -6.657 -11.321 1.00 91.12 126 ILE A CA 1
ATOM 1039 C C . ILE A 1 126 ? 15.915 -6.460 -12.815 1.00 91.12 126 ILE A C 1
ATOM 1041 O O . ILE A 1 126 ? 15.194 -7.034 -13.633 1.00 91.12 126 ILE A O 1
ATOM 1045 N N . ALA A 1 127 ? 16.933 -5.682 -13.188 1.00 90.88 127 ALA A N 1
ATOM 1046 C CA . ALA A 1 127 ? 17.283 -5.469 -14.582 1.00 90.88 127 ALA A CA 1
ATOM 1047 C C . ALA A 1 127 ? 17.760 -6.752 -15.260 1.00 90.88 127 ALA A C 1
ATOM 1049 O O . ALA A 1 127 ? 17.236 -7.105 -16.316 1.00 90.88 127 ALA A O 1
ATOM 1050 N N . LEU A 1 128 ? 18.654 -7.498 -14.610 1.00 92.31 128 LEU A N 1
ATOM 1051 C CA . LEU A 1 128 ? 19.108 -8.798 -15.099 1.00 92.31 128 LEU A CA 1
ATOM 1052 C C . LEU A 1 128 ? 17.957 -9.786 -15.269 1.00 92.31 128 LEU A C 1
ATOM 1054 O O . LEU A 1 128 ? 17.859 -10.446 -16.297 1.00 92.31 128 LEU A O 1
ATOM 1058 N N . GLN A 1 129 ? 17.057 -9.873 -14.293 1.00 93.94 129 GLN A N 1
ATOM 1059 C CA . GLN A 1 129 ? 15.914 -10.780 -14.375 1.00 93.94 129 GLN A CA 1
ATOM 1060 C C . GLN A 1 129 ? 14.904 -10.355 -15.443 1.00 93.94 129 GLN A C 1
ATOM 1062 O O . GLN A 1 129 ? 14.358 -11.206 -16.138 1.00 93.94 129 GLN A O 1
ATOM 1067 N N . SER A 1 130 ? 14.668 -9.051 -15.606 1.00 92.56 130 SER A N 1
ATOM 1068 C CA . SER A 1 130 ? 13.774 -8.532 -16.652 1.00 92.56 130 SER A CA 1
ATOM 1069 C C . SER A 1 130 ? 14.342 -8.816 -18.048 1.00 92.56 130 SER A C 1
ATOM 1071 O O . SER A 1 130 ? 13.602 -9.221 -18.941 1.00 92.56 130 SER A O 1
ATOM 1073 N N . VAL A 1 131 ? 15.660 -8.671 -18.219 1.00 91.69 131 VAL A N 1
ATOM 1074 C CA . VAL A 1 131 ? 16.377 -9.081 -19.435 1.00 91.69 131 VAL A CA 1
ATOM 1075 C C . VAL A 1 131 ? 16.295 -10.591 -19.635 1.00 91.69 131 VAL A C 1
ATOM 1077 O O . VAL A 1 131 ? 15.964 -11.024 -20.729 1.00 91.69 131 VAL A O 1
ATOM 1080 N N . ALA A 1 132 ? 16.499 -11.397 -18.591 1.00 93.81 132 ALA A N 1
ATOM 1081 C CA . ALA A 1 132 ? 16.406 -12.853 -18.687 1.00 93.81 132 ALA A CA 1
ATOM 1082 C C . ALA A 1 132 ? 15.014 -13.323 -19.143 1.00 93.81 132 ALA A C 1
ATOM 1084 O O . ALA A 1 132 ? 14.919 -14.253 -19.942 1.00 93.81 132 ALA A O 1
ATOM 1085 N N . VAL A 1 133 ? 13.940 -12.659 -18.694 1.00 94.31 133 VAL A N 1
ATOM 1086 C CA . VAL A 1 133 ? 12.573 -12.913 -19.183 1.00 94.31 133 VAL A CA 1
ATOM 1087 C C . VAL A 1 133 ? 12.478 -12.675 -20.692 1.00 94.31 133 VAL A C 1
ATOM 1089 O O . VAL A 1 133 ? 11.888 -13.494 -21.388 1.00 94.31 133 VAL A O 1
ATOM 1092 N N . LEU A 1 134 ? 13.082 -11.601 -21.208 1.00 91.62 134 LEU A N 1
ATOM 1093 C CA . LEU A 1 134 ? 13.101 -11.293 -22.643 1.00 91.62 134 LEU A CA 1
ATOM 1094 C C . LEU A 1 134 ? 13.981 -12.250 -23.445 1.00 91.62 134 LEU A C 1
ATOM 1096 O O . LEU A 1 134 ? 13.560 -12.754 -24.485 1.00 91.62 134 LEU A O 1
ATOM 1100 N N . SER A 1 135 ? 15.176 -12.560 -22.951 1.00 91.00 135 SER A N 1
ATOM 1101 C CA . SER A 1 135 ? 16.073 -13.516 -23.598 1.00 91.00 135 SER A CA 1
ATOM 1102 C C . SER A 1 135 ? 15.442 -14.906 -23.690 1.00 91.00 135 SER A C 1
ATOM 1104 O O . SER A 1 135 ? 15.597 -15.577 -24.707 1.00 91.00 135 SER A O 1
ATOM 1106 N N . ALA A 1 136 ? 14.666 -15.319 -22.681 1.00 92.81 136 ALA A N 1
ATOM 1107 C CA . ALA A 1 136 ? 13.940 -16.588 -22.695 1.00 92.81 136 ALA A CA 1
ATOM 1108 C C . ALA A 1 136 ? 12.867 -16.670 -23.797 1.00 92.81 136 ALA A C 1
ATOM 1110 O O . ALA A 1 136 ? 12.538 -17.769 -24.238 1.00 92.81 136 ALA A O 1
ATOM 1111 N N . VAL A 1 137 ? 12.342 -15.531 -24.262 1.00 91.19 137 VAL A N 1
ATOM 1112 C CA . VAL A 1 137 ? 11.392 -15.451 -25.386 1.00 91.19 137 VAL A CA 1
ATOM 1113 C C . VAL A 1 137 ? 12.061 -15.048 -26.708 1.00 91.19 137 VAL A C 1
ATOM 1115 O O . VAL A 1 137 ? 11.372 -14.724 -27.670 1.00 91.19 137 VAL A O 1
ATOM 1118 N N . GLY A 1 138 ? 13.397 -15.103 -26.779 1.00 88.44 138 GLY A N 1
ATOM 1119 C CA . GLY A 1 138 ? 14.169 -14.919 -28.012 1.00 88.44 138 GLY A CA 1
ATOM 1120 C C . GLY A 1 138 ? 14.605 -13.483 -28.311 1.00 88.44 138 GLY A C 1
ATOM 1121 O O . GLY A 1 138 ? 15.143 -13.238 -29.388 1.00 88.44 138 GLY A O 1
ATOM 1122 N N . TYR A 1 139 ? 14.415 -12.539 -27.383 1.00 88.00 139 TYR A N 1
ATOM 1123 C CA . TYR A 1 139 ? 14.798 -11.140 -27.585 1.00 88.00 139 TYR A CA 1
ATOM 1124 C C . TYR A 1 139 ? 16.258 -10.882 -27.175 1.00 88.00 139 TYR A C 1
ATOM 1126 O O . TYR A 1 139 ? 16.606 -11.058 -26.000 1.00 88.00 139 TYR A O 1
ATOM 1134 N N . PRO A 1 140 ? 17.128 -10.441 -28.106 1.00 87.75 140 PRO A N 1
ATOM 1135 C CA . PRO A 1 140 ? 18.557 -10.302 -27.856 1.00 87.75 140 PRO A CA 1
ATOM 1136 C C . PRO A 1 140 ? 18.869 -8.944 -27.206 1.00 87.75 140 PRO A C 1
ATOM 1138 O O . PRO A 1 140 ? 19.370 -8.017 -27.845 1.00 87.75 140 PRO A O 1
ATOM 1141 N N . VAL A 1 141 ? 18.557 -8.831 -25.915 1.00 88.50 141 VAL A N 1
ATOM 1142 C CA . VAL A 1 141 ? 18.843 -7.658 -25.077 1.00 88.50 141 VAL A CA 1
ATOM 1143 C C . VAL A 1 141 ? 19.795 -8.012 -23.939 1.00 88.50 141 VAL A C 1
ATOM 1145 O O . VAL A 1 141 ? 19.823 -9.151 -23.476 1.00 88.50 141 VAL A O 1
ATOM 1148 N N . TRP A 1 142 ? 20.567 -7.036 -23.466 1.00 89.31 142 TRP A N 1
ATOM 1149 C CA . TRP A 1 142 ? 21.461 -7.198 -22.320 1.00 89.31 142 TRP A CA 1
ATOM 1150 C C . TRP A 1 142 ? 21.440 -5.961 -21.417 1.00 89.31 142 TRP A C 1
ATOM 1152 O O . TRP A 1 142 ? 21.217 -4.842 -21.875 1.00 89.31 142 TRP A O 1
ATOM 1162 N N . ALA A 1 143 ? 21.640 -6.159 -20.114 1.00 89.75 143 ALA A N 1
ATOM 1163 C CA . ALA A 1 143 ? 21.706 -5.075 -19.135 1.00 89.75 143 ALA A CA 1
ATOM 1164 C C . ALA A 1 143 ? 23.162 -4.685 -18.868 1.00 89.75 143 ALA A C 1
ATOM 1166 O O . ALA A 1 143 ? 24.031 -5.554 -18.775 1.00 89.75 143 ALA A O 1
ATOM 1167 N N . SER A 1 144 ? 23.423 -3.389 -18.688 1.00 87.56 144 SER A N 1
ATOM 1168 C CA . SER A 1 144 ? 24.744 -2.906 -18.282 1.00 87.56 144 SER A CA 1
ATOM 1169 C C . SER A 1 144 ? 25.226 -3.607 -16.998 1.00 87.56 144 SER A C 1
ATOM 1171 O O . SER A 1 144 ? 24.466 -3.709 -16.033 1.00 87.56 144 SER A O 1
ATOM 1173 N N . PRO A 1 145 ? 26.504 -4.026 -16.916 1.00 85.50 145 PRO A N 1
ATOM 1174 C CA . PRO A 1 145 ? 27.048 -4.722 -15.744 1.00 85.50 145 PRO A CA 1
ATOM 1175 C C . PRO A 1 145 ? 27.319 -3.789 -14.549 1.00 85.50 145 PRO A C 1
ATOM 1177 O O . PRO A 1 145 ? 27.896 -4.208 -13.550 1.00 85.50 145 PRO A O 1
ATOM 1180 N N . HIS A 1 146 ? 26.939 -2.515 -14.651 1.00 85.31 146 HIS A N 1
ATOM 1181 C CA . HIS A 1 146 ? 27.185 -1.504 -13.635 1.00 85.31 146 HIS A CA 1
ATOM 1182 C C . HIS A 1 146 ? 26.066 -1.485 -12.589 1.00 85.31 146 HIS A C 1
ATOM 1184 O O . HIS A 1 146 ? 24.888 -1.375 -12.931 1.00 85.31 146 HIS A O 1
ATOM 1190 N N . ILE A 1 147 ? 26.451 -1.557 -11.313 1.00 85.06 147 ILE A N 1
ATOM 1191 C CA . ILE A 1 147 ? 25.547 -1.361 -10.178 1.00 85.06 147 ILE A CA 1
ATOM 1192 C C . ILE A 1 147 ? 25.431 0.150 -9.934 1.00 85.06 147 ILE A C 1
ATOM 1194 O O . ILE A 1 147 ? 26.453 0.765 -9.623 1.00 85.06 147 ILE A O 1
ATOM 1198 N N . PRO A 1 148 ? 24.227 0.743 -10.039 1.00 83.38 148 PRO A N 1
ATOM 1199 C CA . PRO A 1 148 ? 24.030 2.165 -9.787 1.00 83.38 148 PRO A CA 1
ATOM 1200 C C . PRO A 1 148 ? 24.439 2.527 -8.362 1.00 83.38 148 PRO A C 1
ATOM 1202 O O . PRO A 1 148 ? 24.120 1.794 -7.422 1.00 83.38 148 PRO A O 1
ATOM 1205 N N . ILE A 1 149 ? 25.116 3.661 -8.187 1.00 76.81 149 ILE A N 1
ATOM 1206 C CA . ILE A 1 149 ? 25.490 4.129 -6.848 1.00 76.81 149 ILE A CA 1
ATOM 1207 C C . ILE A 1 149 ? 24.298 4.848 -6.228 1.00 76.81 149 ILE A C 1
ATOM 1209 O O . ILE A 1 149 ? 24.044 4.694 -5.037 1.00 76.81 149 ILE A O 1
ATOM 1213 N N . HIS A 1 150 ? 23.534 5.595 -7.025 1.00 71.12 150 HIS A N 1
ATOM 1214 C CA . HIS A 1 150 ? 22.369 6.339 -6.557 1.00 71.12 150 HIS A CA 1
ATOM 1215 C C . HIS A 1 150 ? 21.054 5.714 -7.031 1.00 71.12 150 HIS A C 1
ATOM 1217 O O . HIS A 1 150 ? 20.951 5.190 -8.133 1.00 71.12 150 HIS A O 1
ATOM 1223 N N . SER A 1 151 ? 19.992 5.826 -6.227 1.00 62.94 151 SER A N 1
ATOM 1224 C CA . SER A 1 151 ? 18.659 5.305 -6.582 1.00 62.94 151 SER A CA 1
ATOM 1225 C C . SER A 1 151 ? 18.016 6.014 -7.787 1.00 62.94 151 SER A C 1
ATOM 1227 O O . SER A 1 151 ? 17.068 5.501 -8.382 1.00 62.94 151 SER A O 1
ATOM 1229 N N . THR A 1 152 ? 18.534 7.181 -8.172 1.00 66.12 152 THR A N 1
ATOM 1230 C CA . THR A 1 152 ? 18.144 7.922 -9.380 1.00 66.12 152 THR A CA 1
ATOM 1231 C C . THR A 1 152 ? 18.870 7.449 -10.637 1.00 66.12 152 THR A C 1
ATOM 1233 O O . THR A 1 152 ? 18.415 7.731 -11.742 1.00 66.12 152 THR A O 1
ATOM 1236 N N . GLU A 1 153 ? 19.984 6.736 -10.485 1.00 74.38 153 GLU A N 1
ATOM 1237 C CA . GLU A 1 153 ? 20.718 6.141 -11.594 1.00 74.38 153 GLU A CA 1
ATOM 1238 C C . GLU A 1 153 ? 20.065 4.804 -11.953 1.00 74.38 153 GLU A C 1
ATOM 1240 O O . GLU A 1 153 ? 19.820 3.945 -11.103 1.00 74.38 153 GLU A O 1
ATOM 1245 N N . GLY A 1 154 ? 19.712 4.647 -13.226 1.00 80.19 154 GLY A N 1
ATOM 1246 C CA . GLY A 1 154 ? 19.144 3.405 -13.732 1.00 80.19 154 GLY A CA 1
ATOM 1247 C C . GLY A 1 154 ? 20.209 2.479 -14.294 1.00 80.19 154 GLY A C 1
ATOM 1248 O O . GLY A 1 154 ? 21.309 2.915 -14.615 1.00 80.19 154 GLY A O 1
ATOM 1249 N N . VAL A 1 155 ? 19.856 1.209 -14.475 1.00 86.19 155 VAL A N 1
ATOM 1250 C CA . VAL A 1 155 ? 20.639 0.253 -15.262 1.00 86.19 155 VAL A CA 1
ATOM 1251 C C . VAL A 1 155 ? 20.154 0.310 -16.712 1.00 86.19 155 VAL A C 1
ATOM 1253 O O . VAL A 1 155 ? 19.005 -0.076 -16.962 1.00 86.19 155 VAL A O 1
ATOM 1256 N N . PRO A 1 156 ? 20.980 0.802 -17.658 1.00 87.25 156 PRO A N 1
ATOM 1257 C CA . PRO A 1 156 ? 20.629 0.830 -19.073 1.00 87.25 156 PRO A CA 1
ATOM 1258 C C . PRO A 1 156 ? 20.527 -0.579 -19.655 1.00 87.25 156 PRO A C 1
ATOM 1260 O O . PRO A 1 156 ? 21.272 -1.482 -19.261 1.00 87.25 156 PRO A O 1
ATOM 1263 N N . ILE A 1 157 ? 19.621 -0.742 -20.613 1.00 87.62 157 ILE A N 1
ATOM 1264 C CA . ILE A 1 157 ? 19.405 -1.980 -21.361 1.00 87.62 157 ILE A CA 1
ATOM 1265 C C . ILE A 1 157 ? 19.695 -1.707 -22.828 1.00 87.62 157 ILE A C 1
ATOM 1267 O O . ILE A 1 157 ? 19.215 -0.722 -23.378 1.00 87.62 157 ILE A O 1
ATOM 1271 N N . HIS A 1 158 ? 20.455 -2.597 -23.456 1.00 84.69 158 HIS A N 1
ATOM 1272 C CA . HIS A 1 158 ? 20.959 -2.444 -24.817 1.00 84.69 158 HIS A CA 1
ATOM 1273 C C . HIS A 1 158 ? 20.488 -3.590 -25.712 1.00 84.69 158 HIS A C 1
ATOM 1275 O O . HIS A 1 158 ? 20.334 -4.726 -25.254 1.00 84.69 158 HIS A O 1
ATOM 1281 N N . ALA A 1 159 ? 20.303 -3.300 -27.000 1.00 81.25 159 ALA A N 1
ATOM 1282 C CA . ALA A 1 159 ? 20.101 -4.317 -28.028 1.00 81.25 159 ALA A CA 1
ATOM 1283 C C . ALA A 1 159 ? 21.436 -4.972 -28.412 1.00 81.25 159 ALA A C 1
ATOM 1285 O O . ALA A 1 159 ? 22.477 -4.313 -28.439 1.00 81.25 159 ALA A O 1
ATOM 1286 N N . ALA A 1 160 ? 21.414 -6.245 -28.809 1.00 74.38 160 ALA A N 1
ATOM 1287 C CA . ALA A 1 160 ? 22.589 -6.909 -29.381 1.00 74.38 160 ALA A CA 1
ATOM 1288 C C . ALA A 1 160 ? 23.027 -6.318 -30.738 1.00 74.38 160 ALA A C 1
ATOM 1290 O O . ALA A 1 160 ? 24.191 -6.438 -31.105 1.00 74.38 160 ALA A O 1
ATOM 1291 N N . ALA A 1 161 ? 22.119 -5.662 -31.471 1.00 67.31 161 ALA A N 1
ATOM 1292 C CA . ALA A 1 161 ? 22.380 -5.092 -32.797 1.00 67.31 161 ALA A CA 1
ATOM 1293 C C . ALA A 1 161 ? 23.021 -3.686 -32.773 1.00 67.31 161 ALA A C 1
ATOM 1295 O O . ALA A 1 161 ? 23.144 -3.054 -33.816 1.00 67.31 161 ALA A O 1
ATOM 1296 N N . GLY A 1 162 ? 23.408 -3.169 -31.600 1.00 58.12 162 GLY A N 1
ATOM 1297 C CA . GLY A 1 162 ? 23.998 -1.829 -31.479 1.00 58.12 162 GLY A CA 1
ATOM 1298 C C . GLY A 1 162 ? 23.008 -0.675 -31.682 1.00 58.12 162 GLY A C 1
ATOM 1299 O O . GLY A 1 162 ? 23.419 0.483 -31.661 1.00 58.12 162 GLY A O 1
ATOM 1300 N N . GLU A 1 163 ? 21.713 -0.966 -31.842 1.00 61.12 163 GLU A N 1
ATOM 1301 C CA . GLU A 1 163 ? 20.675 0.062 -31.856 1.00 61.12 163 GLU A CA 1
ATOM 1302 C C . GLU A 1 163 ? 20.479 0.652 -30.449 1.00 61.12 163 GLU A C 1
ATOM 1304 O O . GLU A 1 163 ? 20.394 -0.098 -29.465 1.00 61.12 163 GLU A O 1
ATOM 1309 N N . PRO A 1 164 ? 20.408 1.989 -30.319 1.00 58.38 164 PRO A N 1
ATOM 1310 C CA . PRO A 1 164 ? 20.244 2.630 -29.026 1.00 58.38 164 PRO A CA 1
ATOM 1311 C C . PRO A 1 164 ? 18.824 2.403 -28.494 1.00 58.38 164 PRO A C 1
ATOM 1313 O O . PRO A 1 164 ? 17.884 3.109 -28.855 1.00 58.38 164 PRO A O 1
ATOM 1316 N N . ILE A 1 165 ? 18.669 1.452 -27.573 1.00 65.81 165 ILE A N 1
ATOM 1317 C CA . ILE A 1 165 ? 17.483 1.379 -26.715 1.00 65.81 165 ILE A CA 1
ATOM 1318 C C . ILE A 1 165 ? 17.672 2.396 -25.579 1.00 65.81 165 ILE A C 1
ATOM 1320 O O . ILE A 1 165 ? 18.609 2.299 -24.793 1.00 65.81 165 ILE A O 1
ATOM 1324 N N . THR A 1 166 ? 16.768 3.366 -25.435 1.00 67.69 166 THR A N 1
ATOM 1325 C CA . THR A 1 166 ? 16.840 4.388 -24.367 1.00 67.69 166 THR A CA 1
ATOM 1326 C C . THR A 1 166 ? 16.188 3.938 -23.052 1.00 67.69 166 THR A C 1
ATOM 1328 O O . THR A 1 166 ? 15.655 4.761 -22.305 1.00 67.69 166 THR A O 1
ATOM 1331 N N . VAL A 1 167 ? 16.142 2.631 -22.778 1.00 78.44 167 VAL A N 1
ATOM 1332 C CA . VAL A 1 167 ? 15.423 2.081 -21.622 1.00 78.44 167 VAL A CA 1
ATOM 1333 C C . VAL A 1 167 ? 16.396 1.834 -20.482 1.00 78.44 167 VAL A C 1
ATOM 1335 O O . VAL A 1 167 ? 17.297 1.007 -20.585 1.00 78.44 167 VAL A O 1
ATOM 1338 N N . SER A 1 168 ? 16.153 2.507 -19.361 1.00 81.06 168 SER A N 1
ATOM 1339 C CA . SER A 1 168 ? 16.873 2.277 -18.111 1.00 81.06 168 SER A CA 1
ATOM 1340 C C . SER A 1 168 ? 15.897 1.861 -17.019 1.00 81.06 168 SER A C 1
ATOM 1342 O O . SER A 1 168 ? 14.864 2.503 -16.811 1.00 81.06 168 SER A O 1
ATOM 1344 N N . ILE A 1 169 ? 16.225 0.794 -16.294 1.00 79.12 169 ILE A N 1
ATOM 1345 C CA . ILE A 1 169 ? 15.475 0.399 -15.098 1.00 79.12 169 ILE A CA 1
ATOM 1346 C C . ILE A 1 169 ? 16.022 1.197 -13.921 1.00 79.12 169 ILE A C 1
ATOM 1348 O O . ILE A 1 169 ? 17.195 1.081 -13.596 1.00 79.12 169 ILE A O 1
ATOM 1352 N N . VAL A 1 170 ? 15.174 2.004 -13.287 1.00 70.88 170 VAL A N 1
ATOM 1353 C CA . VAL A 1 170 ? 15.505 2.842 -12.122 1.00 70.88 170 VAL A CA 1
ATOM 1354 C C . VAL A 1 170 ? 14.831 2.321 -10.853 1.00 70.88 170 VAL A C 1
ATOM 1356 O O . VAL A 1 170 ? 13.862 1.558 -10.916 1.00 70.88 170 VAL A O 1
ATOM 1359 N N . PHE A 1 171 ? 15.291 2.794 -9.691 1.00 59.69 171 PHE A N 1
ATOM 1360 C CA . PHE A 1 171 ? 14.727 2.425 -8.388 1.00 59.69 171 PHE A CA 1
ATOM 1361 C C . PHE A 1 171 ? 13.249 2.794 -8.236 1.00 59.69 171 PHE A C 1
ATOM 1363 O O . PHE A 1 171 ? 12.521 2.115 -7.514 1.00 59.69 171 PHE A O 1
ATOM 1370 N N . SER A 1 172 ? 12.785 3.821 -8.957 1.00 53.28 172 SER A N 1
ATOM 1371 C CA . SER A 1 172 ? 11.398 4.319 -8.976 1.00 53.28 172 SER A CA 1
ATOM 1372 C C . SER A 1 172 ? 10.355 3.309 -9.489 1.00 53.28 172 SER A C 1
ATOM 1374 O O . SER A 1 172 ? 9.232 3.679 -9.831 1.00 53.28 172 SER A O 1
ATOM 1376 N N . CYS A 1 173 ? 10.694 2.023 -9.559 1.00 62.22 173 CYS A N 1
ATOM 1377 C CA . CYS A 1 173 ? 9.770 0.949 -9.862 1.00 62.22 173 CYS A CA 1
ATOM 1378 C C . CYS A 1 173 ? 8.668 0.843 -8.788 1.00 62.22 173 CYS A C 1
ATOM 1380 O O . CYS A 1 173 ? 8.913 0.692 -7.591 1.00 62.22 173 CYS A O 1
ATOM 1382 N N . THR A 1 174 ? 7.414 0.873 -9.247 1.00 65.69 174 THR A N 1
ATOM 1383 C CA . THR A 1 174 ? 6.199 0.690 -8.424 1.00 65.69 174 THR A CA 1
ATOM 1384 C C . THR A 1 174 ? 6.201 -0.589 -7.577 1.00 65.69 174 THR A C 1
ATOM 1386 O O . THR A 1 174 ? 5.443 -0.690 -6.619 1.00 65.69 174 THR A O 1
ATOM 1389 N N . ALA A 1 175 ? 7.060 -1.560 -7.890 1.00 74.94 175 ALA A N 1
ATOM 1390 C CA . ALA A 1 175 ? 7.079 -2.857 -7.236 1.00 74.94 175 ALA A CA 1
ATOM 1391 C C . ALA A 1 175 ? 7.591 -2.826 -5.803 1.00 74.94 175 ALA A C 1
ATOM 1393 O O . ALA A 1 175 ? 6.945 -3.415 -4.946 1.00 74.94 175 ALA A O 1
ATOM 1394 N N . LEU A 1 176 ? 8.695 -2.131 -5.506 1.00 83.38 176 LEU A N 1
ATOM 1395 C CA . LEU A 1 176 ? 9.160 -2.054 -4.118 1.00 83.38 176 LEU A CA 1
ATOM 1396 C C . LEU A 1 176 ? 8.141 -1.311 -3.250 1.00 83.38 176 LEU A C 1
ATOM 1398 O O . LEU A 1 176 ? 7.854 -1.734 -2.134 1.00 83.38 176 LEU A O 1
ATOM 1402 N N . GLN A 1 177 ? 7.559 -0.234 -3.782 1.00 87.06 177 GLN A N 1
ATOM 1403 C CA . GLN A 1 177 ? 6.504 0.508 -3.102 1.00 87.06 177 GLN A CA 1
ATOM 1404 C C . GLN A 1 177 ? 5.273 -0.377 -2.855 1.00 87.06 177 GLN A C 1
ATOM 1406 O O . GLN A 1 177 ? 4.773 -0.427 -1.733 1.00 87.06 177 GLN A O 1
ATOM 1411 N N . ALA A 1 178 ? 4.815 -1.122 -3.865 1.00 89.94 178 ALA A N 1
ATOM 1412 C CA . ALA A 1 178 ? 3.702 -2.055 -3.725 1.00 89.94 178 ALA A CA 1
ATOM 1413 C C . ALA A 1 178 ? 4.020 -3.172 -2.720 1.00 89.94 178 ALA A C 1
ATOM 1415 O O . ALA A 1 178 ? 3.204 -3.441 -1.845 1.00 89.94 178 ALA A O 1
ATOM 1416 N N . LEU A 1 179 ? 5.215 -3.771 -2.778 1.00 93.06 179 LEU A N 1
ATOM 1417 C CA . LEU A 1 179 ? 5.668 -4.777 -1.814 1.00 93.06 179 LEU A CA 1
ATOM 1418 C C . LEU A 1 179 ? 5.663 -4.217 -0.390 1.00 93.06 179 LEU A C 1
ATOM 1420 O O . LEU A 1 179 ? 5.110 -4.854 0.500 1.00 93.06 179 LEU A O 1
ATOM 1424 N N . ALA A 1 180 ? 6.216 -3.020 -0.180 1.00 93.81 180 ALA A N 1
ATOM 1425 C CA . ALA A 1 180 ? 6.251 -2.368 1.124 1.00 93.81 180 ALA A CA 1
ATOM 1426 C C . ALA A 1 180 ? 4.839 -2.099 1.666 1.00 93.81 180 ALA A C 1
ATOM 1428 O O . ALA A 1 180 ? 4.566 -2.409 2.827 1.00 93.81 180 ALA A O 1
ATOM 1429 N N . ILE A 1 181 ? 3.929 -1.579 0.834 1.00 94.31 181 ILE A N 1
ATOM 1430 C CA . ILE A 1 181 ? 2.542 -1.284 1.223 1.00 94.31 181 ILE A CA 1
ATOM 1431 C C . ILE A 1 181 ? 1.777 -2.572 1.530 1.00 94.31 181 ILE A C 1
ATOM 1433 O O . ILE A 1 181 ? 1.200 -2.685 2.607 1.00 94.31 181 ILE A O 1
ATOM 1437 N N . PHE A 1 182 ? 1.791 -3.556 0.627 1.00 96.00 182 PHE A N 1
ATOM 1438 C CA . PHE A 1 182 ? 1.055 -4.812 0.799 1.00 96.00 182 PHE A CA 1
ATOM 1439 C C . PHE A 1 182 ? 1.589 -5.617 1.984 1.00 96.00 182 PHE A C 1
ATOM 1441 O O . PHE A 1 182 ? 0.803 -6.106 2.797 1.00 96.00 182 PHE A O 1
ATOM 1448 N N . PHE A 1 183 ? 2.915 -5.705 2.129 1.00 97.19 183 PHE A N 1
ATOM 1449 C CA . PHE A 1 183 ? 3.532 -6.348 3.284 1.00 97.19 183 PHE A CA 1
ATOM 1450 C C . PHE A 1 183 ? 3.086 -5.679 4.586 1.00 97.19 183 PHE A C 1
ATOM 1452 O O . PHE A 1 183 ? 2.606 -6.353 5.494 1.00 97.19 183 PHE A O 1
ATOM 1459 N N . SER A 1 184 ? 3.194 -4.352 4.663 1.00 97.69 184 SER A N 1
ATOM 1460 C CA . SER A 1 184 ? 2.883 -3.589 5.877 1.00 97.69 184 SER A CA 1
ATOM 1461 C C . SER A 1 184 ? 1.399 -3.622 6.224 1.00 97.69 184 SER A C 1
ATOM 1463 O O . SER A 1 184 ? 1.045 -3.762 7.395 1.00 97.69 184 SER A O 1
ATOM 1465 N N . ALA A 1 185 ? 0.533 -3.552 5.213 1.00 97.50 185 ALA A N 1
ATOM 1466 C CA . ALA A 1 185 ? -0.910 -3.659 5.360 1.00 97.50 185 ALA A CA 1
ATOM 1467 C C . ALA A 1 185 ? -1.286 -4.994 6.013 1.00 97.50 185 ALA A C 1
ATOM 1469 O O . ALA A 1 185 ? -1.926 -4.996 7.063 1.00 97.50 185 ALA A O 1
ATOM 1470 N N . VAL A 1 186 ? -0.806 -6.114 5.458 1.00 97.75 186 VAL A N 1
ATOM 1471 C CA . VAL A 1 186 ? -1.047 -7.460 6.004 1.00 97.75 186 VAL A CA 1
ATOM 1472 C C . VAL A 1 186 ? -0.387 -7.637 7.375 1.00 97.75 186 VAL A C 1
ATOM 1474 O O . VAL A 1 186 ? -0.984 -8.224 8.280 1.00 97.75 186 VAL A O 1
ATOM 1477 N N . TYR A 1 187 ? 0.834 -7.129 7.563 1.00 97.69 187 TYR A N 1
ATOM 1478 C CA . TYR A 1 187 ? 1.578 -7.257 8.819 1.00 97.69 187 TYR A CA 1
ATOM 1479 C C . TYR A 1 187 ? 0.824 -6.628 9.986 1.00 97.69 187 TYR A C 1
ATOM 1481 O O . TYR A 1 187 ? 0.686 -7.260 11.037 1.00 97.69 187 TYR A O 1
ATOM 1489 N N . THR A 1 188 ? 0.305 -5.422 9.774 1.00 97.31 188 THR A N 1
ATOM 1490 C CA . THR A 1 188 ? -0.344 -4.616 10.808 1.00 97.31 188 THR A CA 1
ATOM 1491 C C . THR A 1 188 ? -1.824 -4.919 10.983 1.00 97.31 188 THR A C 1
ATOM 1493 O O . THR A 1 188 ? -2.362 -4.584 12.038 1.00 97.31 188 THR A O 1
ATOM 1496 N N . THR A 1 189 ? -2.484 -5.565 10.011 1.00 96.81 189 THR A N 1
ATOM 1497 C CA . THR A 1 189 ? -3.867 -6.026 10.186 1.00 96.81 189 THR A CA 1
ATOM 1498 C C . THR A 1 189 ? -3.944 -6.995 11.358 1.00 96.81 189 THR A C 1
ATOM 1500 O O . THR A 1 189 ? -3.321 -8.062 11.373 1.00 96.81 189 THR A O 1
ATOM 1503 N N . GLU A 1 190 ? -4.729 -6.597 12.350 1.00 93.19 190 GLU A N 1
ATOM 1504 C CA . GLU A 1 190 ? -5.119 -7.446 13.465 1.00 93.19 190 GLU A CA 1
ATOM 1505 C C . GLU A 1 190 ? -6.194 -8.403 12.977 1.00 93.19 190 GLU A C 1
ATOM 1507 O O . GLU A 1 190 ? -7.143 -7.977 12.327 1.00 93.19 190 GLU A O 1
ATOM 1512 N N . LEU A 1 191 ? -6.040 -9.692 13.247 1.00 93.81 191 LEU A N 1
ATOM 1513 C CA . LEU A 1 191 ? -6.969 -10.700 12.756 1.00 93.81 191 LEU A CA 1
ATOM 1514 C C . LEU A 1 191 ? -8.024 -10.974 13.812 1.00 93.81 191 LEU A C 1
ATOM 1516 O O . LEU A 1 191 ? -7.702 -11.167 14.982 1.00 93.81 191 LEU A O 1
ATOM 1520 N N . ASN A 1 192 ? -9.280 -10.966 13.384 1.00 90.56 192 ASN A N 1
ATOM 1521 C CA . ASN A 1 192 ? -10.408 -11.260 14.242 1.00 90.56 192 ASN A CA 1
ATOM 1522 C C . ASN A 1 192 ? -11.528 -11.876 13.406 1.00 90.56 192 ASN A C 1
ATOM 1524 O O . ASN A 1 192 ? -12.386 -11.185 12.851 1.00 90.56 192 ASN A O 1
ATOM 1528 N N . ARG A 1 193 ? -11.532 -13.211 13.340 1.00 89.44 193 ARG A N 1
ATOM 1529 C CA . ARG A 1 193 ? -12.513 -13.970 12.553 1.00 89.44 193 ARG A CA 1
ATOM 1530 C C . ARG A 1 193 ? -13.966 -13.620 12.892 1.00 89.44 193 ARG A C 1
ATOM 1532 O O . ARG A 1 193 ? -14.837 -13.688 12.022 1.00 89.44 193 ARG A O 1
ATOM 1539 N N . TRP A 1 194 ? -14.248 -13.254 14.140 1.00 88.44 194 TRP A N 1
ATOM 1540 C CA . TRP A 1 194 ? -15.612 -13.022 14.614 1.00 88.44 194 TRP A CA 1
ATOM 1541 C C . TRP A 1 194 ? -16.305 -11.845 13.923 1.00 88.44 194 TRP A C 1
ATOM 1543 O O . TRP A 1 194 ? -17.530 -11.849 13.814 1.00 88.44 194 TRP A O 1
ATOM 1553 N N . GLU A 1 195 ? -15.542 -10.896 13.382 1.00 87.50 195 GLU A N 1
ATOM 1554 C CA . GLU A 1 195 ? -16.076 -9.706 12.714 1.00 87.50 195 GLU A CA 1
ATOM 1555 C C . GLU A 1 195 ? -16.806 -10.030 11.409 1.00 87.50 195 GLU A C 1
ATOM 1557 O O . GLU A 1 195 ? -17.833 -9.428 11.104 1.00 87.50 195 GLU A O 1
ATOM 1562 N N . TRP A 1 196 ? -16.322 -11.021 10.659 1.00 91.00 196 TRP A N 1
ATOM 1563 C CA . TRP A 1 196 ? -16.824 -11.323 9.317 1.00 91.00 196 TRP A CA 1
ATOM 1564 C C . TRP A 1 196 ? -17.442 -12.722 9.193 1.00 91.00 196 TRP A C 1
ATOM 1566 O O . TRP A 1 196 ? -18.183 -12.982 8.240 1.00 91.00 196 TRP A O 1
ATOM 1576 N N . ILE A 1 197 ? -17.223 -13.631 10.154 1.00 92.56 197 ILE A N 1
ATOM 1577 C CA . ILE A 1 197 ? -17.748 -15.007 10.079 1.00 92.56 197 ILE A CA 1
ATOM 1578 C C . ILE A 1 197 ? -19.279 -15.055 10.022 1.00 92.56 197 ILE A C 1
ATOM 1580 O O . ILE A 1 197 ? -19.853 -15.888 9.316 1.00 92.56 197 ILE A O 1
ATOM 1584 N N . GLY A 1 198 ? -19.958 -14.141 10.723 1.00 92.00 198 GLY A N 1
ATOM 1585 C CA . GLY A 1 198 ? -21.417 -14.038 10.697 1.00 92.00 198 GLY A CA 1
ATOM 1586 C C . GLY A 1 198 ? -21.938 -13.684 9.304 1.00 92.00 198 GLY A C 1
ATOM 1587 O O . GLY A 1 198 ? -22.874 -14.317 8.807 1.00 92.00 198 GLY A O 1
ATOM 1588 N N . TRP A 1 199 ? -21.291 -12.722 8.640 1.00 93.00 199 TRP A N 1
ATOM 1589 C CA . TRP A 1 199 ? -21.580 -12.379 7.249 1.00 93.00 199 TRP A CA 1
ATOM 1590 C C . TRP A 1 199 ? -21.288 -13.555 6.310 1.00 93.00 199 TRP A C 1
ATOM 1592 O O . TRP A 1 199 ? -22.150 -13.916 5.507 1.00 93.00 199 TRP A O 1
ATOM 1602 N N . ALA A 1 200 ? -20.136 -14.216 6.460 1.00 93.62 200 ALA A N 1
ATOM 1603 C CA . ALA A 1 200 ? -19.741 -15.332 5.603 1.00 93.62 200 ALA A CA 1
ATOM 1604 C C . ALA A 1 200 ? -20.742 -16.496 5.681 1.00 93.62 200 ALA A C 1
ATOM 1606 O O . ALA A 1 200 ? -21.169 -17.014 4.650 1.00 93.62 200 ALA A O 1
ATOM 1607 N N . ARG A 1 201 ? -21.201 -16.856 6.889 1.00 94.00 201 ARG A N 1
ATOM 1608 C CA . ARG A 1 201 ? -22.228 -17.894 7.095 1.00 94.00 201 ARG A CA 1
ATOM 1609 C C . ARG A 1 201 ? -23.562 -17.536 6.436 1.00 94.00 201 ARG A C 1
ATOM 1611 O O . ARG A 1 201 ? -24.184 -18.401 5.822 1.00 94.00 201 ARG A O 1
ATOM 1618 N N . ARG A 1 202 ? -24.003 -16.274 6.522 1.00 94.81 202 ARG A N 1
ATOM 1619 C CA . ARG A 1 202 ? -25.214 -15.805 5.819 1.00 94.81 202 ARG A CA 1
ATOM 1620 C C . ARG A 1 202 ? -25.043 -15.879 4.302 1.00 94.81 202 ARG A C 1
ATOM 1622 O O . ARG A 1 202 ? -25.937 -16.364 3.613 1.00 94.81 202 ARG A O 1
ATOM 1629 N N . LYS A 1 203 ? -23.883 -15.459 3.790 1.00 94.06 203 LYS A N 1
ATOM 1630 C CA . LYS A 1 203 ? -23.587 -15.479 2.354 1.00 94.06 203 LYS A CA 1
ATOM 1631 C C . LYS A 1 203 ? -23.520 -16.899 1.794 1.00 94.06 203 LYS A C 1
ATOM 1633 O O . LYS A 1 203 ? -24.032 -17.140 0.707 1.00 94.06 203 LYS A O 1
ATOM 1638 N N . ILE A 1 204 ? -22.955 -17.842 2.548 1.00 94.12 204 ILE A N 1
ATOM 1639 C CA . ILE A 1 204 ? -22.942 -19.275 2.220 1.00 94.12 204 ILE A CA 1
ATOM 1640 C C . ILE A 1 204 ? -24.374 -19.795 2.020 1.00 94.12 204 ILE A C 1
ATOM 1642 O O . ILE A 1 204 ? -24.670 -20.325 0.951 1.00 94.12 204 ILE A O 1
ATOM 1646 N N . LYS A 1 205 ? -25.283 -19.542 2.974 1.00 94.31 205 LYS A N 1
ATOM 1647 C CA . LYS A 1 205 ? -26.701 -19.941 2.864 1.00 94.31 205 LYS A CA 1
ATOM 1648 C C . LYS A 1 205 ? -27.404 -19.303 1.659 1.00 94.31 205 LYS A C 1
ATOM 1650 O O . LYS A 1 205 ? -28.187 -19.952 0.970 1.00 94.31 205 LYS A O 1
ATOM 1655 N N . GLU A 1 206 ? -27.126 -18.028 1.381 1.00 93.94 206 GLU A N 1
ATOM 1656 C CA . GLU A 1 206 ? -27.680 -17.334 0.209 1.00 93.94 206 GLU A CA 1
ATOM 1657 C C . GLU A 1 206 ? -27.222 -17.981 -1.110 1.00 93.94 206 GLU A C 1
ATOM 1659 O O . GLU A 1 206 ? -28.032 -18.170 -2.019 1.00 93.94 206 GLU A O 1
ATOM 1664 N N . LEU A 1 207 ? -25.932 -18.321 -1.218 1.00 93.06 207 LEU A N 1
ATOM 1665 C CA . LEU A 1 207 ? -25.348 -18.938 -2.411 1.00 93.06 207 LEU A CA 1
ATOM 1666 C C . LEU A 1 207 ? -25.855 -20.367 -2.632 1.00 93.06 207 LEU A C 1
ATOM 1668 O O . LEU A 1 207 ? -26.115 -20.737 -3.775 1.00 93.06 207 LEU A O 1
ATOM 1672 N N . GLU A 1 208 ? -26.039 -21.139 -1.559 1.00 92.56 208 GLU A N 1
ATOM 1673 C CA . GLU A 1 208 ? -26.656 -22.472 -1.608 1.00 92.56 208 GLU A CA 1
ATOM 1674 C C . GLU A 1 208 ? -28.075 -22.410 -2.177 1.00 92.56 208 GLU A C 1
ATOM 1676 O O . GLU A 1 208 ? -28.419 -23.201 -3.051 1.00 92.56 208 GLU A O 1
ATOM 1681 N N . ARG A 1 209 ? -28.869 -21.417 -1.753 1.00 93.00 209 ARG A N 1
ATOM 1682 C CA . ARG A 1 209 ? -30.242 -21.225 -2.242 1.00 93.00 209 ARG A CA 1
ATOM 1683 C C . ARG A 1 209 ? -30.304 -20.825 -3.717 1.00 93.00 209 ARG A C 1
ATOM 1685 O O . ARG A 1 209 ? -31.218 -21.243 -4.418 1.00 93.00 209 ARG A O 1
ATOM 1692 N N . LYS A 1 210 ? -29.381 -19.976 -4.185 1.00 91.56 210 LYS A N 1
ATOM 1693 C CA . LYS A 1 210 ? -29.382 -19.477 -5.574 1.00 91.56 210 LYS A CA 1
ATOM 1694 C C . LYS A 1 210 ? -28.945 -20.534 -6.595 1.00 91.56 210 LYS A C 1
ATOM 1696 O O . LYS A 1 210 ? -29.355 -20.443 -7.746 1.00 91.56 210 LYS A O 1
ATOM 1701 N N . GLY A 1 211 ? -28.123 -21.507 -6.193 1.00 86.81 211 GLY A N 1
ATOM 1702 C CA . GLY A 1 211 ? -27.602 -22.545 -7.089 1.00 86.81 211 GLY A CA 1
ATOM 1703 C C . GLY A 1 211 ? -26.717 -22.001 -8.224 1.00 86.81 211 GLY A C 1
ATOM 1704 O O . GLY A 1 211 ? -26.415 -20.810 -8.292 1.00 86.81 211 GLY A O 1
ATOM 1705 N N . GLY A 1 212 ? -26.265 -22.880 -9.121 1.00 91.81 212 GLY A N 1
ATOM 1706 C CA . GLY A 1 212 ? -25.493 -22.516 -10.318 1.00 91.81 212 GLY A CA 1
ATOM 1707 C C . GLY A 1 212 ? -23.970 -22.653 -10.191 1.00 91.81 212 GLY A C 1
ATOM 1708 O O . GLY A 1 212 ? -23.388 -22.599 -9.106 1.00 91.81 212 GLY A O 1
ATOM 1709 N N . PHE A 1 213 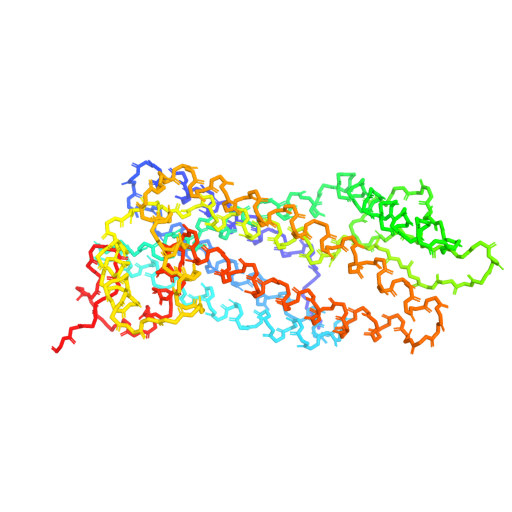? -23.310 -22.818 -11.341 1.00 87.75 213 PHE A N 1
ATOM 1710 C CA . PHE A 1 213 ? -21.883 -23.149 -11.435 1.00 87.75 213 PHE A CA 1
ATOM 1711 C C . PHE A 1 213 ? -20.960 -22.093 -10.798 1.00 87.75 213 PHE A C 1
ATOM 1713 O O . PHE A 1 213 ? -20.121 -22.420 -9.958 1.00 87.75 213 PHE A O 1
ATOM 1720 N N . LEU A 1 214 ? -21.150 -20.809 -11.123 1.00 86.94 214 LEU A N 1
ATOM 1721 C CA . LEU A 1 214 ? -20.341 -19.715 -10.562 1.00 86.94 214 LEU A CA 1
ATOM 1722 C C . LEU A 1 214 ? -20.507 -19.587 -9.038 1.00 86.94 214 LEU A C 1
ATOM 1724 O O . LEU A 1 214 ? -19.549 -19.297 -8.316 1.00 86.94 214 LEU A O 1
ATOM 1728 N N . ASN A 1 215 ? -21.716 -19.840 -8.534 1.00 90.19 215 ASN A N 1
ATOM 1729 C CA . ASN A 1 215 ? -21.999 -19.800 -7.103 1.00 90.19 215 ASN A CA 1
ATOM 1730 C C . ASN A 1 215 ? -21.366 -20.988 -6.375 1.00 90.19 215 ASN A C 1
ATOM 1732 O O . ASN A 1 215 ? -20.870 -20.801 -5.267 1.00 90.19 215 ASN A O 1
ATOM 1736 N N . ALA A 1 216 ? -21.277 -22.164 -7.005 1.00 89.38 216 ALA A N 1
ATOM 1737 C CA . ALA A 1 216 ? -20.569 -23.316 -6.445 1.00 89.38 216 ALA A CA 1
ATOM 1738 C C . ALA A 1 216 ? -19.072 -23.029 -6.225 1.00 89.38 216 ALA A C 1
ATOM 1740 O O . ALA A 1 216 ? -18.513 -23.406 -5.191 1.00 89.38 216 ALA A O 1
ATOM 1741 N N . PHE A 1 217 ? -18.427 -22.307 -7.150 1.00 88.62 217 PHE A N 1
ATOM 1742 C CA . PHE A 1 217 ? -17.034 -21.881 -6.980 1.00 88.62 217 PHE A CA 1
ATOM 1743 C C . PHE A 1 217 ? -16.873 -20.914 -5.796 1.00 88.62 217 PHE A C 1
ATOM 1745 O O . PHE A 1 217 ? -16.048 -21.148 -4.908 1.00 88.62 217 PHE A O 1
ATOM 1752 N N . ARG A 1 218 ? -17.710 -19.868 -5.731 1.00 88.81 218 ARG A N 1
ATOM 1753 C CA . ARG A 1 218 ? -17.711 -18.892 -4.623 1.00 88.81 218 ARG A CA 1
ATOM 1754 C C . ARG A 1 218 ? -17.998 -19.549 -3.273 1.00 88.81 218 ARG A C 1
ATOM 1756 O O . ARG A 1 218 ? -17.316 -19.255 -2.295 1.00 88.81 218 ARG A O 1
ATOM 1763 N N . LEU A 1 219 ? -18.953 -20.476 -3.234 1.00 91.69 219 LEU A N 1
ATOM 1764 C CA . LEU A 1 219 ? -19.316 -21.257 -2.054 1.00 91.69 219 LEU A CA 1
ATOM 1765 C C . LEU A 1 219 ? -18.125 -22.072 -1.542 1.00 91.69 219 LEU A C 1
ATOM 1767 O O . LEU A 1 219 ? -17.803 -22.020 -0.357 1.00 91.69 219 LEU A O 1
ATOM 1771 N N . ARG A 1 220 ? -17.424 -22.779 -2.439 1.00 91.81 220 ARG A N 1
ATOM 1772 C CA . ARG A 1 220 ? -16.225 -23.555 -2.091 1.00 91.81 220 ARG A CA 1
ATOM 1773 C C . ARG A 1 220 ? -15.097 -22.664 -1.567 1.00 91.81 220 ARG A C 1
ATOM 1775 O O . ARG A 1 220 ? -14.343 -23.098 -0.698 1.00 91.81 220 ARG A O 1
ATOM 1782 N N . SER A 1 221 ? -14.956 -21.448 -2.095 1.00 90.56 221 SER A N 1
ATOM 1783 C CA . SER A 1 221 ? -13.972 -20.476 -1.602 1.00 90.56 221 SER A CA 1
ATOM 1784 C C . SER A 1 221 ? -14.322 -19.981 -0.199 1.00 90.56 221 SER A C 1
ATOM 1786 O O . SER A 1 221 ? -13.487 -20.044 0.696 1.00 90.56 221 SER A O 1
ATOM 1788 N N . LEU A 1 222 ? -15.574 -19.564 0.024 1.00 92.00 222 LEU A N 1
ATOM 1789 C CA . LEU A 1 222 ? -16.032 -19.054 1.320 1.00 92.00 222 LEU A CA 1
ATOM 1790 C C . LEU A 1 222 ? -16.007 -20.117 2.420 1.00 92.00 222 LEU A C 1
ATOM 1792 O O . LEU A 1 222 ? -15.585 -19.812 3.529 1.00 92.00 222 LEU A O 1
ATOM 1796 N N . ARG A 1 223 ? -16.412 -21.360 2.126 1.00 93.38 223 ARG A N 1
ATOM 1797 C CA . ARG A 1 223 ? -16.309 -22.464 3.096 1.00 93.38 223 ARG A CA 1
ATOM 1798 C C . ARG A 1 223 ? -14.858 -22.689 3.512 1.00 93.38 223 ARG A C 1
ATOM 1800 O O . ARG A 1 223 ? -14.554 -22.632 4.695 1.00 93.38 223 ARG A O 1
ATOM 1807 N N . ARG A 1 224 ? -13.948 -22.793 2.531 1.00 92.62 224 ARG A N 1
ATOM 1808 C CA . ARG A 1 224 ? -12.507 -22.880 2.808 1.00 92.62 224 ARG A CA 1
ATOM 1809 C C . ARG A 1 224 ? -12.019 -21.713 3.663 1.00 92.62 224 ARG A C 1
ATOM 1811 O O . ARG A 1 224 ? -11.246 -21.942 4.578 1.00 92.62 224 ARG A O 1
ATOM 1818 N N . LEU A 1 225 ? -12.463 -20.486 3.392 1.00 92.38 225 LEU A N 1
ATOM 1819 C CA . LEU A 1 225 ? -12.084 -19.312 4.181 1.00 92.38 225 LEU A CA 1
ATOM 1820 C C . LEU A 1 225 ? -12.546 -19.399 5.639 1.00 92.38 225 LEU A C 1
ATOM 1822 O O . LEU A 1 225 ? -11.758 -19.120 6.536 1.00 92.38 225 LEU A O 1
ATOM 1826 N N . VAL A 1 226 ? -13.799 -19.793 5.872 1.00 92.69 226 VAL A N 1
ATOM 1827 C CA . VAL A 1 226 ? -14.372 -19.926 7.222 1.00 92.69 226 VAL A CA 1
ATOM 1828 C C . VAL A 1 226 ? -13.637 -20.986 8.044 1.00 92.69 226 VAL A C 1
ATOM 1830 O O . VAL A 1 226 ? -13.426 -20.785 9.243 1.00 92.69 226 VAL A O 1
ATOM 1833 N N . ASP A 1 227 ? -13.216 -22.069 7.394 1.00 91.62 227 ASP A N 1
ATOM 1834 C CA . ASP A 1 227 ? -12.509 -23.183 8.028 1.00 91.62 227 ASP A CA 1
ATOM 1835 C C . ASP A 1 227 ? -11.010 -22.895 8.250 1.00 91.62 227 ASP A C 1
ATOM 1837 O O . ASP A 1 227 ? -10.345 -23.614 8.991 1.00 91.62 227 ASP A O 1
ATOM 1841 N N . MET A 1 228 ? -10.448 -21.851 7.627 1.00 93.25 228 MET A N 1
ATOM 1842 C CA . MET A 1 228 ? -9.019 -21.532 7.719 1.00 93.25 228 MET A CA 1
ATOM 1843 C C . MET A 1 228 ? -8.652 -20.734 8.971 1.00 93.25 228 MET A C 1
ATOM 1845 O O . MET A 1 228 ? -9.236 -19.690 9.252 1.00 93.25 228 MET A O 1
ATOM 1849 N N . ASP A 1 229 ? -7.581 -21.168 9.639 1.00 93.06 229 ASP A N 1
ATOM 1850 C CA . ASP A 1 229 ? -6.929 -20.447 10.737 1.00 93.06 229 ASP A CA 1
ATOM 1851 C C . ASP A 1 229 ? -6.368 -19.089 10.329 1.00 93.06 229 ASP A C 1
ATOM 1853 O O . ASP A 1 229 ? -5.907 -18.898 9.203 1.00 93.06 229 ASP A O 1
ATOM 1857 N N . ASP A 1 230 ? -6.343 -18.156 11.275 1.00 93.69 230 ASP A N 1
ATOM 1858 C CA . ASP A 1 230 ? -5.945 -16.765 11.043 1.00 93.69 230 ASP A CA 1
ATOM 1859 C C . ASP A 1 230 ? -4.487 -16.671 10.563 1.00 93.69 230 ASP A C 1
ATOM 1861 O O . ASP A 1 230 ? -4.197 -16.020 9.557 1.00 93.69 230 ASP A O 1
ATOM 1865 N N . GLU A 1 231 ? -3.588 -17.456 11.160 1.00 93.00 231 GLU A N 1
ATOM 1866 C CA . GLU A 1 231 ? -2.198 -17.595 10.706 1.00 93.00 231 GLU A CA 1
ATOM 1867 C C . GLU A 1 231 ? -2.082 -18.183 9.295 1.00 93.00 231 GLU A C 1
ATOM 1869 O O . GLU A 1 231 ? -1.177 -17.847 8.524 1.00 93.00 231 GLU A O 1
ATOM 1874 N N . ARG A 1 232 ? -2.994 -19.083 8.917 1.00 94.56 232 ARG A N 1
ATOM 1875 C CA . ARG A 1 232 ? -3.022 -19.641 7.563 1.00 94.56 232 ARG A CA 1
ATOM 1876 C C . ARG A 1 232 ? -3.514 -18.596 6.564 1.00 94.56 232 ARG A C 1
ATOM 1878 O O . ARG A 1 232 ? -2.891 -18.453 5.514 1.00 94.56 232 ARG A O 1
ATOM 1885 N N . ARG A 1 233 ? -4.557 -17.828 6.900 1.00 95.31 233 ARG A N 1
ATOM 1886 C CA . ARG A 1 233 ? -5.055 -16.706 6.084 1.00 95.31 233 ARG A CA 1
ATOM 1887 C C . ARG A 1 233 ? -3.964 -15.655 5.861 1.00 95.31 233 ARG A C 1
ATOM 1889 O O . ARG A 1 233 ? -3.728 -15.252 4.720 1.00 95.31 233 ARG A O 1
ATOM 1896 N N . LYS A 1 234 ? -3.232 -15.280 6.918 1.00 95.62 234 LYS A N 1
ATOM 1897 C CA . LYS A 1 234 ? -2.121 -14.315 6.846 1.00 95.62 234 LYS A CA 1
ATOM 1898 C C . LYS A 1 234 ? -0.980 -14.808 5.958 1.00 95.62 234 LYS A C 1
ATOM 1900 O O . LYS A 1 234 ? -0.549 -14.093 5.057 1.00 95.62 234 LYS A O 1
ATOM 1905 N N . ARG A 1 235 ? -0.530 -16.053 6.153 1.00 95.69 235 ARG A N 1
ATOM 1906 C CA . ARG A 1 235 ? 0.529 -16.656 5.324 1.00 95.69 235 ARG A CA 1
ATOM 1907 C C . ARG A 1 235 ? 0.132 -16.764 3.856 1.00 95.69 235 ARG A C 1
ATOM 1909 O O . ARG A 1 235 ? 0.934 -16.411 2.997 1.00 95.69 235 ARG A O 1
ATOM 1916 N N . LEU A 1 236 ? -1.095 -17.200 3.561 1.00 94.69 236 LEU A N 1
ATOM 1917 C CA . LEU A 1 236 ? -1.597 -17.248 2.185 1.00 94.69 236 LEU A CA 1
ATOM 1918 C C . LEU A 1 236 ? -1.657 -15.855 1.557 1.00 94.69 236 LEU A C 1
ATOM 1920 O O . LEU A 1 236 ? -1.292 -15.704 0.397 1.00 94.69 236 LEU A O 1
ATOM 1924 N N . SER A 1 237 ? -2.044 -14.836 2.325 1.00 95.81 237 SER A N 1
ATOM 1925 C CA . SER A 1 237 ? -2.062 -13.451 1.846 1.00 95.81 237 SER A CA 1
ATOM 1926 C C . SER A 1 237 ? -0.680 -13.002 1.376 1.00 95.81 237 SER A C 1
ATOM 1928 O O . SER A 1 237 ? -0.558 -12.483 0.269 1.00 95.81 237 SER A O 1
ATOM 1930 N N . TYR A 1 238 ? 0.379 -13.278 2.145 1.00 96.56 238 TYR A N 1
ATOM 1931 C CA . TYR A 1 238 ? 1.749 -12.998 1.703 1.00 96.56 238 TYR A CA 1
ATOM 1932 C C . TYR A 1 238 ? 2.172 -13.845 0.502 1.00 96.56 238 TYR A C 1
ATOM 1934 O O . TYR A 1 238 ? 2.724 -13.306 -0.454 1.00 96.56 238 TYR A O 1
ATOM 1942 N N . LEU A 1 239 ? 1.894 -15.151 0.538 1.00 95.31 239 LEU A N 1
ATOM 1943 C CA . LEU A 1 239 ? 2.298 -16.093 -0.507 1.00 95.31 239 LEU A CA 1
ATOM 1944 C C . LEU A 1 239 ? 1.659 -15.774 -1.863 1.00 95.31 239 LEU A C 1
ATOM 1946 O O . LEU A 1 239 ? 2.289 -15.979 -2.894 1.00 95.31 239 LEU A O 1
ATOM 1950 N N . TYR A 1 240 ? 0.427 -15.267 -1.873 1.00 93.19 240 TYR A N 1
ATOM 1951 C CA . TYR A 1 240 ? -0.241 -14.876 -3.109 1.00 93.19 240 TYR A CA 1
ATOM 1952 C C . TYR A 1 240 ? 0.101 -13.458 -3.555 1.00 93.19 240 TYR A C 1
ATOM 1954 O O . TYR A 1 240 ? 0.125 -13.209 -4.753 1.00 93.19 240 TYR A O 1
ATOM 1962 N N . THR A 1 241 ? 0.359 -12.517 -2.645 1.00 94.50 241 THR A N 1
ATOM 1963 C CA . THR A 1 241 ? 0.591 -11.121 -3.050 1.00 94.50 241 THR A CA 1
ATOM 1964 C C . THR A 1 241 ? 2.042 -10.822 -3.378 1.00 94.50 241 THR A C 1
ATOM 1966 O O . THR A 1 241 ? 2.313 -10.320 -4.464 1.00 94.50 241 THR A O 1
ATOM 1969 N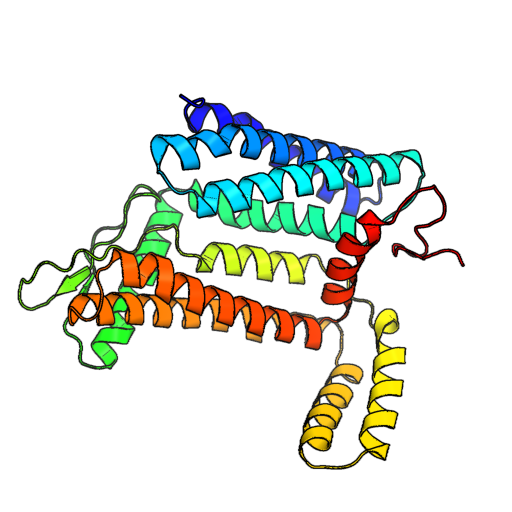 N . LEU A 1 242 ? 2.991 -11.139 -2.493 1.00 94.44 242 LEU A N 1
ATOM 1970 C CA . LEU A 1 242 ? 4.379 -10.694 -2.662 1.00 94.44 242 LEU A CA 1
ATOM 1971 C C . LEU A 1 242 ? 5.042 -11.299 -3.913 1.00 94.44 242 LEU A C 1
ATOM 1973 O O . LEU A 1 242 ? 5.600 -10.533 -4.703 1.00 94.44 242 LEU A O 1
ATOM 1977 N N . PRO A 1 243 ? 4.937 -12.619 -4.178 1.00 94.31 243 PRO A N 1
ATOM 1978 C CA . PRO A 1 243 ? 5.496 -13.199 -5.396 1.00 94.31 243 PRO A CA 1
ATOM 1979 C C . PRO A 1 243 ? 4.815 -12.679 -6.660 1.00 94.31 243 PRO A C 1
ATOM 1981 O O . PRO A 1 243 ? 5.493 -12.436 -7.652 1.00 94.31 243 PRO A O 1
ATOM 1984 N N . VAL A 1 244 ? 3.496 -12.456 -6.634 1.00 94.06 244 VAL A N 1
ATOM 1985 C CA . VAL A 1 244 ? 2.770 -11.953 -7.809 1.00 94.06 244 VAL A CA 1
ATOM 1986 C C . VAL A 1 244 ? 3.141 -10.502 -8.113 1.00 94.06 244 VAL A C 1
ATOM 1988 O O . VAL A 1 244 ? 3.309 -10.168 -9.281 1.00 94.06 244 VAL A O 1
ATOM 1991 N N . ILE A 1 245 ? 3.347 -9.653 -7.099 1.00 93.06 245 ILE A N 1
ATOM 1992 C CA . ILE A 1 245 ? 3.866 -8.289 -7.300 1.00 93.06 245 ILE A CA 1
ATOM 1993 C C . ILE A 1 245 ? 5.266 -8.346 -7.914 1.00 93.06 245 ILE A C 1
ATOM 1995 O O . ILE A 1 245 ? 5.542 -7.644 -8.886 1.00 93.06 245 ILE A O 1
ATOM 1999 N N . TYR A 1 246 ? 6.143 -9.188 -7.366 1.00 91.62 246 TYR A N 1
ATOM 2000 C CA . TYR A 1 246 ? 7.518 -9.313 -7.839 1.00 91.62 246 TYR A CA 1
ATOM 2001 C C . TYR A 1 246 ? 7.591 -9.813 -9.286 1.00 91.62 246 TYR A C 1
ATOM 2003 O O . TYR A 1 246 ? 8.174 -9.154 -10.143 1.00 91.62 246 TYR A O 1
ATOM 2011 N N . VAL A 1 247 ? 6.941 -10.940 -9.579 1.00 92.25 247 VAL A N 1
ATOM 2012 C CA . VAL A 1 247 ? 6.905 -11.539 -10.918 1.00 92.25 247 VAL A CA 1
ATOM 2013 C C . VAL A 1 247 ? 6.178 -10.621 -11.898 1.00 92.25 247 VAL A C 1
ATOM 2015 O O . VAL A 1 247 ? 6.679 -10.369 -12.992 1.00 92.25 247 VAL A O 1
ATOM 2018 N N . GLY A 1 248 ? 5.040 -10.051 -11.496 1.00 91.44 248 GLY A N 1
ATOM 2019 C CA . GLY A 1 248 ? 4.296 -9.085 -12.302 1.00 91.44 248 GLY A CA 1
ATOM 2020 C C . GLY A 1 248 ? 5.139 -7.868 -12.681 1.00 91.44 248 GLY A C 1
ATOM 2021 O O . GLY A 1 248 ? 5.055 -7.398 -13.812 1.00 91.44 248 GLY A O 1
ATOM 2022 N N . ASN A 1 249 ? 6.018 -7.404 -11.789 1.00 90.25 249 ASN A N 1
ATOM 2023 C CA . ASN A 1 249 ? 6.968 -6.339 -12.095 1.00 90.25 249 ASN A CA 1
ATOM 2024 C C . ASN A 1 249 ? 8.018 -6.747 -13.135 1.00 90.25 249 ASN A C 1
ATOM 2026 O O . ASN A 1 249 ? 8.320 -5.944 -14.014 1.00 90.25 249 ASN A O 1
ATOM 2030 N N . LEU A 1 250 ? 8.546 -7.974 -13.074 1.00 90.56 250 LEU A N 1
ATOM 2031 C CA . LEU A 1 250 ? 9.482 -8.473 -14.090 1.00 90.56 250 LEU A CA 1
ATOM 2032 C C . LEU A 1 250 ? 8.827 -8.506 -15.473 1.00 90.56 250 LEU A C 1
ATOM 2034 O O . LEU A 1 250 ? 9.387 -7.971 -16.427 1.00 90.56 250 LEU A O 1
ATOM 2038 N N . PHE A 1 251 ? 7.606 -9.039 -15.566 1.00 90.62 251 PHE A N 1
ATOM 2039 C CA . PHE A 1 251 ? 6.844 -9.053 -16.819 1.00 90.62 251 PHE A CA 1
ATOM 2040 C C . PHE A 1 251 ? 6.474 -7.649 -17.298 1.00 90.62 251 PHE A C 1
ATOM 2042 O O . PHE A 1 251 ? 6.575 -7.364 -18.488 1.00 90.62 251 PHE A O 1
ATOM 2049 N N . ARG A 1 252 ? 6.093 -6.745 -16.389 1.00 89.25 252 ARG A N 1
ATOM 2050 C CA . ARG A 1 252 ? 5.829 -5.341 -16.725 1.00 89.25 252 ARG A CA 1
ATOM 2051 C C . ARG A 1 252 ? 7.077 -4.670 -17.289 1.00 89.25 252 ARG A C 1
ATOM 2053 O O . ARG A 1 252 ? 6.977 -3.949 -18.277 1.00 89.25 252 ARG A O 1
ATOM 2060 N N . ASN A 1 253 ? 8.241 -4.884 -16.679 1.00 89.12 253 ASN A N 1
ATOM 2061 C CA . ASN A 1 253 ? 9.501 -4.307 -17.144 1.00 89.12 253 ASN A CA 1
ATOM 2062 C C . ASN A 1 253 ? 9.913 -4.881 -18.498 1.00 89.12 253 ASN A C 1
ATOM 2064 O O . ASN A 1 253 ? 10.169 -4.105 -19.415 1.00 89.12 253 ASN A O 1
ATOM 2068 N N . ALA A 1 254 ? 9.893 -6.209 -18.639 1.00 90.00 254 ALA A N 1
ATOM 2069 C CA . ALA A 1 254 ? 10.126 -6.897 -19.904 1.00 90.00 254 ALA A CA 1
ATOM 2070 C C . ALA A 1 254 ? 9.198 -6.366 -21.007 1.00 90.00 254 ALA A C 1
ATOM 2072 O O . ALA A 1 254 ? 9.667 -5.979 -22.071 1.00 90.00 254 ALA A O 1
ATOM 2073 N N . GLY A 1 255 ? 7.899 -6.244 -20.724 1.00 89.88 255 GLY A N 1
ATOM 2074 C CA . GLY A 1 255 ? 6.915 -5.706 -21.661 1.00 89.88 255 GLY A CA 1
ATOM 2075 C C . GLY A 1 255 ? 7.212 -4.269 -22.091 1.00 89.88 255 GLY A C 1
ATOM 2076 O O . GLY A 1 255 ? 7.143 -3.973 -23.278 1.00 89.88 255 GLY A O 1
ATOM 2077 N N . VAL A 1 256 ? 7.593 -3.382 -21.162 1.00 89.12 256 VAL A N 1
ATOM 2078 C CA . VAL A 1 256 ? 7.972 -1.992 -21.489 1.00 89.12 256 VAL A CA 1
ATOM 2079 C C . VAL A 1 256 ? 9.219 -1.941 -22.372 1.00 89.12 256 VAL A C 1
ATOM 2081 O O . VAL A 1 256 ? 9.244 -1.175 -23.334 1.00 89.12 256 VAL A O 1
ATOM 2084 N N . ILE A 1 257 ? 10.237 -2.750 -22.071 1.00 87.94 257 ILE A N 1
ATOM 2085 C CA . ILE A 1 257 ? 11.451 -2.849 -22.893 1.00 87.94 257 ILE A CA 1
ATOM 2086 C C . ILE A 1 257 ? 11.089 -3.356 -24.289 1.00 87.94 257 ILE A C 1
ATOM 2088 O O . ILE A 1 257 ? 11.479 -2.737 -25.269 1.00 87.94 257 ILE A O 1
ATOM 2092 N N . TYR A 1 258 ? 10.300 -4.428 -24.371 1.00 88.81 258 TYR A N 1
ATOM 2093 C CA . TYR A 1 258 ? 9.870 -5.050 -25.619 1.00 88.81 258 TYR A CA 1
ATOM 2094 C C . TYR A 1 258 ? 9.152 -4.066 -26.549 1.00 88.81 258 TYR A C 1
ATOM 2096 O O . TYR A 1 258 ? 9.579 -3.861 -27.680 1.00 88.81 258 TYR A O 1
ATOM 2104 N N . VAL A 1 259 ? 8.102 -3.395 -26.064 1.00 89.25 259 VAL A N 1
ATOM 2105 C CA . VAL A 1 259 ? 7.332 -2.464 -26.911 1.00 89.25 259 VAL A CA 1
ATOM 2106 C C . VAL A 1 259 ? 8.125 -1.215 -27.297 1.00 89.25 259 VAL A C 1
ATOM 2108 O O . VAL A 1 259 ? 7.802 -0.582 -28.299 1.00 89.25 259 VAL A O 1
ATOM 2111 N N . THR A 1 260 ? 9.141 -0.856 -26.504 1.00 87.00 260 THR A N 1
ATOM 2112 C CA . THR A 1 260 ? 10.068 0.232 -26.843 1.00 87.00 260 THR A CA 1
ATOM 2113 C C . THR A 1 260 ? 11.075 -0.226 -27.896 1.00 87.00 260 THR A C 1
ATOM 2115 O O . THR A 1 260 ? 11.374 0.526 -28.816 1.00 87.00 260 THR A O 1
ATOM 2118 N N . TYR A 1 261 ? 11.576 -1.457 -27.776 1.00 84.12 261 TYR A N 1
ATOM 2119 C CA . TYR A 1 261 ? 12.527 -2.062 -28.705 1.00 84.12 261 TYR A CA 1
ATOM 2120 C C . TYR A 1 261 ? 11.937 -2.233 -30.108 1.00 84.12 261 TYR A C 1
ATOM 2122 O O . TYR A 1 261 ? 12.559 -1.832 -31.080 1.00 84.12 261 TYR A O 1
ATOM 2130 N N . GLU A 1 262 ? 10.708 -2.738 -30.213 1.00 86.25 262 GLU A N 1
ATOM 2131 C CA . GLU A 1 262 ? 10.002 -2.905 -31.496 1.00 86.25 262 GLU A CA 1
ATOM 2132 C C . GLU A 1 262 ? 9.544 -1.575 -32.124 1.00 86.25 262 GLU A C 1
ATOM 2134 O O . GLU A 1 262 ? 8.880 -1.561 -33.158 1.00 86.25 262 GLU A O 1
ATOM 2139 N N . GLY A 1 263 ? 9.801 -0.438 -31.469 1.00 85.38 263 GLY A N 1
ATOM 2140 C CA . GLY A 1 263 ? 9.335 0.868 -31.933 1.00 85.38 263 GLY A CA 1
ATOM 2141 C C . GLY A 1 263 ? 7.809 1.037 -31.924 1.00 85.38 263 GLY A C 1
ATOM 2142 O O . GLY A 1 263 ? 7.307 2.005 -32.490 1.00 85.38 263 GLY A O 1
ATOM 2143 N N . ILE A 1 264 ? 7.060 0.136 -31.270 1.00 87.62 264 ILE A N 1
ATOM 2144 C CA . ILE A 1 264 ? 5.589 0.198 -31.175 1.00 87.62 264 ILE A CA 1
ATOM 2145 C C . ILE A 1 264 ? 5.169 1.449 -30.396 1.00 87.62 264 ILE A C 1
ATOM 2147 O O . ILE A 1 264 ? 4.246 2.162 -30.790 1.00 87.62 264 ILE A O 1
ATOM 2151 N N . PHE A 1 265 ? 5.851 1.721 -29.281 1.00 87.25 265 PHE A N 1
ATOM 2152 C CA . PHE A 1 265 ? 5.624 2.900 -28.452 1.00 87.25 265 PHE A CA 1
ATOM 2153 C C . PHE A 1 265 ? 6.947 3.548 -28.054 1.00 87.25 265 PHE A C 1
ATOM 2155 O O . PHE A 1 265 ? 7.944 2.871 -27.819 1.00 87.25 265 PHE A O 1
ATOM 2162 N N . THR A 1 266 ? 6.942 4.871 -27.879 1.00 86.62 266 THR A N 1
ATOM 2163 C CA . THR A 1 266 ? 8.073 5.553 -27.239 1.00 86.62 266 THR A CA 1
ATOM 2164 C C . THR A 1 266 ? 8.210 5.087 -25.790 1.00 86.62 266 THR A C 1
ATOM 2166 O O . THR A 1 266 ? 7.212 4.763 -25.137 1.00 86.62 266 THR A O 1
ATOM 2169 N N . PHE A 1 267 ? 9.430 5.128 -25.242 1.00 83.56 267 PHE A N 1
ATOM 2170 C CA . PHE A 1 267 ? 9.662 4.786 -23.834 1.00 83.56 267 PHE A CA 1
ATOM 2171 C C . PHE A 1 267 ? 8.739 5.568 -22.889 1.00 83.56 267 PHE A C 1
ATOM 2173 O O . PHE A 1 267 ? 8.201 5.007 -21.935 1.00 83.56 267 PHE A O 1
ATOM 2180 N N . TYR A 1 268 ? 8.503 6.850 -23.182 1.00 82.56 268 TYR A N 1
ATOM 2181 C CA . TYR A 1 268 ? 7.597 7.692 -22.406 1.00 82.56 268 TYR A CA 1
ATOM 2182 C C . TYR A 1 268 ? 6.178 7.110 -22.360 1.00 82.56 268 TYR A C 1
ATOM 2184 O O . TYR A 1 268 ? 5.619 6.951 -21.275 1.00 82.56 268 TYR A O 1
ATOM 2192 N N . VAL A 1 269 ? 5.611 6.731 -23.510 1.00 84.81 269 VAL A N 1
ATOM 2193 C CA . VAL A 1 269 ? 4.261 6.150 -23.586 1.00 84.81 269 VAL A CA 1
ATOM 2194 C C . VAL A 1 269 ? 4.213 4.776 -22.915 1.00 84.81 269 VAL A C 1
ATOM 2196 O O . VAL A 1 269 ? 3.349 4.521 -22.068 1.00 84.81 269 VAL A O 1
ATOM 2199 N N . ALA A 1 270 ? 5.179 3.914 -23.236 1.00 85.81 270 ALA A N 1
ATOM 2200 C CA . ALA A 1 270 ? 5.277 2.568 -22.688 1.00 85.81 270 ALA A CA 1
ATOM 2201 C C . ALA A 1 270 ? 5.393 2.581 -21.158 1.00 85.81 270 ALA A C 1
ATOM 2203 O O . ALA A 1 270 ? 4.696 1.841 -20.463 1.00 85.81 270 ALA A O 1
ATOM 2204 N N . HIS A 1 271 ? 6.235 3.454 -20.606 1.00 81.19 271 HIS A N 1
ATOM 2205 C CA . HIS A 1 271 ? 6.487 3.503 -19.175 1.00 81.19 271 HIS A CA 1
ATOM 2206 C C . HIS A 1 271 ? 5.400 4.261 -18.400 1.00 81.19 271 HIS A C 1
ATOM 2208 O O . HIS A 1 271 ? 4.894 3.732 -17.403 1.00 81.19 271 HIS A O 1
ATOM 2214 N N . ASN A 1 272 ? 5.053 5.485 -18.819 1.00 78.44 272 ASN A N 1
ATOM 2215 C CA . ASN A 1 272 ? 4.195 6.377 -18.032 1.00 78.44 272 ASN A CA 1
ATOM 2216 C C . ASN A 1 272 ? 2.705 6.080 -18.169 1.00 78.44 272 ASN A C 1
ATOM 2218 O O . ASN A 1 272 ? 1.969 6.344 -17.222 1.00 78.44 272 ASN A O 1
ATOM 2222 N N . TYR A 1 273 ? 2.263 5.496 -19.283 1.00 81.81 273 TYR A N 1
ATOM 2223 C CA . TYR A 1 273 ? 0.849 5.175 -19.480 1.00 81.81 273 TYR A CA 1
ATOM 2224 C C . TYR A 1 273 ? 0.608 3.678 -19.358 1.00 81.81 273 TYR A C 1
ATOM 2226 O O . TYR A 1 273 ? -0.073 3.245 -18.430 1.00 81.81 273 TYR A O 1
ATOM 2234 N N . ILE A 1 274 ? 1.204 2.875 -20.241 1.00 84.88 274 ILE A N 1
ATOM 2235 C CA . ILE A 1 274 ? 0.911 1.435 -20.329 1.00 84.88 274 ILE A CA 1
ATOM 2236 C C . ILE A 1 274 ? 1.395 0.718 -19.070 1.00 84.88 274 ILE A C 1
ATOM 2238 O O . ILE A 1 274 ? 0.614 0.089 -18.355 1.00 84.88 274 ILE A O 1
ATOM 2242 N N . GLY A 1 275 ? 2.678 0.874 -18.748 1.00 83.25 275 GLY A N 1
ATOM 2243 C CA . GLY A 1 275 ? 3.298 0.212 -17.614 1.00 83.25 275 GLY A CA 1
ATOM 2244 C C . GLY A 1 275 ? 2.686 0.620 -16.273 1.00 83.25 275 GLY A C 1
ATOM 2245 O O . GLY A 1 275 ? 2.538 -0.237 -15.407 1.00 83.25 275 GLY A O 1
ATOM 2246 N N . LYS A 1 276 ? 2.322 1.898 -16.078 1.00 83.00 276 LYS A N 1
ATOM 2247 C CA . LYS A 1 276 ? 1.643 2.350 -14.846 1.00 83.00 276 LYS A CA 1
ATOM 2248 C C . LYS A 1 276 ? 0.194 1.850 -14.773 1.00 83.00 276 LYS A C 1
ATOM 2250 O O . LYS A 1 276 ? -0.225 1.410 -13.706 1.00 83.00 276 LYS A O 1
ATOM 2255 N N . SER A 1 277 ? -0.542 1.850 -15.887 1.00 83.94 277 SER A N 1
ATOM 2256 C CA . SER A 1 277 ? -1.938 1.381 -15.927 1.00 83.94 277 SER A CA 1
ATOM 2257 C C . SER A 1 277 ? -2.053 -0.120 -15.658 1.00 83.94 277 SER A C 1
ATOM 2259 O O . SER A 1 277 ? -2.891 -0.540 -14.863 1.00 83.94 277 SER A O 1
ATOM 2261 N N . LEU A 1 278 ? -1.174 -0.932 -16.258 1.00 85.62 278 LEU A N 1
ATOM 2262 C CA . LEU A 1 278 ? -1.118 -2.377 -16.008 1.00 85.62 278 LEU A CA 1
ATOM 2263 C C . LEU A 1 278 ? -0.765 -2.683 -14.549 1.00 85.62 278 LEU A C 1
ATOM 2265 O O . LEU A 1 278 ? -1.437 -3.498 -13.914 1.00 85.62 278 LEU A O 1
ATOM 2269 N N . SER A 1 279 ? 0.236 -1.991 -13.992 1.00 86.62 279 SER A N 1
ATOM 2270 C CA . SER A 1 279 ? 0.578 -2.118 -12.571 1.00 86.62 279 SER A CA 1
ATOM 2271 C C . SER A 1 279 ? -0.592 -1.733 -11.666 1.00 86.62 279 SER A C 1
ATOM 2273 O O . SER A 1 279 ? -0.855 -2.432 -10.691 1.00 86.62 279 SER A O 1
ATOM 2275 N N . LEU A 1 280 ? -1.328 -0.662 -11.983 1.00 86.62 280 LEU A N 1
ATOM 2276 C CA . LEU A 1 280 ? -2.514 -0.259 -11.224 1.00 86.62 280 LEU A CA 1
ATOM 2277 C C . LEU A 1 280 ? -3.599 -1.341 -11.252 1.00 86.62 280 LEU A C 1
ATOM 2279 O O . LEU A 1 280 ? -4.115 -1.711 -10.199 1.00 86.62 280 LEU A O 1
ATOM 2283 N N . GLY A 1 281 ? -3.904 -1.888 -12.432 1.00 90.44 281 GLY A N 1
ATOM 2284 C CA . GLY A 1 281 ? -4.860 -2.987 -12.576 1.00 90.44 281 GLY A CA 1
ATOM 2285 C C . GLY A 1 281 ? -4.466 -4.216 -11.753 1.00 90.44 281 GLY A C 1
ATOM 2286 O O . GLY A 1 281 ? -5.295 -4.765 -11.025 1.00 90.44 281 GLY A O 1
ATOM 2287 N N . LEU A 1 282 ? -3.185 -4.601 -11.792 1.00 90.81 282 LEU A N 1
ATOM 2288 C CA . LEU A 1 282 ? -2.657 -5.701 -10.984 1.00 90.81 282 LEU A CA 1
ATOM 2289 C C . LEU A 1 282 ? -2.783 -5.416 -9.480 1.00 90.81 282 LEU A C 1
ATOM 2291 O O . LEU A 1 282 ? -3.246 -6.275 -8.733 1.00 90.81 282 LEU A O 1
ATOM 2295 N N . MET A 1 283 ? -2.415 -4.213 -9.029 1.00 90.75 283 MET A N 1
ATOM 2296 C CA . MET A 1 283 ? -2.534 -3.824 -7.620 1.00 90.75 283 MET A CA 1
ATOM 2297 C C . MET A 1 283 ? -3.988 -3.856 -7.138 1.00 90.75 283 MET A C 1
ATOM 2299 O O . MET A 1 283 ? -4.248 -4.349 -6.043 1.00 90.75 283 MET A O 1
ATOM 2303 N N . LEU A 1 284 ? -4.946 -3.398 -7.949 1.00 92.81 284 LEU A N 1
ATOM 2304 C CA . LEU A 1 284 ? -6.372 -3.483 -7.618 1.00 92.81 284 LEU A CA 1
ATOM 2305 C C . LEU A 1 284 ? -6.839 -4.940 -7.511 1.00 92.81 284 LEU A C 1
ATOM 2307 O O . LEU A 1 284 ? -7.501 -5.298 -6.538 1.00 92.81 284 LEU A O 1
ATOM 2311 N N . ALA A 1 285 ? -6.451 -5.801 -8.454 1.00 94.56 285 ALA A N 1
ATOM 2312 C CA . ALA A 1 285 ? -6.788 -7.223 -8.409 1.00 94.56 285 ALA A CA 1
ATOM 2313 C C . ALA A 1 285 ? -6.209 -7.918 -7.163 1.00 94.56 285 ALA A C 1
ATOM 2315 O O . ALA A 1 285 ? -6.903 -8.685 -6.494 1.00 94.56 285 ALA A O 1
ATOM 2316 N N . LEU A 1 286 ? -4.957 -7.616 -6.812 1.00 95.00 286 LEU A N 1
ATOM 2317 C CA . LEU A 1 286 ? -4.308 -8.152 -5.617 1.00 95.00 286 LEU A CA 1
ATOM 2318 C C . LEU A 1 286 ? -4.921 -7.619 -4.324 1.00 95.00 286 LEU A C 1
ATOM 2320 O O . LEU A 1 286 ? -5.020 -8.358 -3.347 1.00 95.00 286 LEU A O 1
ATOM 2324 N N . MET A 1 287 ? -5.357 -6.362 -4.306 1.00 94.38 287 MET A N 1
ATOM 2325 C CA . MET A 1 287 ? -6.072 -5.791 -3.169 1.00 94.38 287 MET A CA 1
ATOM 2326 C C . MET A 1 287 ? -7.419 -6.502 -2.956 1.00 94.38 287 MET A C 1
ATOM 2328 O O . MET A 1 287 ? -7.726 -6.901 -1.834 1.00 94.38 287 MET A O 1
ATOM 2332 N N . LEU A 1 288 ? -8.174 -6.778 -4.025 1.00 94.19 288 LEU A N 1
ATOM 2333 C CA . LEU A 1 288 ? -9.409 -7.569 -3.935 1.00 94.19 288 LEU A CA 1
ATOM 2334 C C . LEU A 1 288 ? -9.143 -9.005 -3.461 1.00 94.19 288 LEU A C 1
ATOM 2336 O O . LEU A 1 288 ? -9.925 -9.566 -2.691 1.00 94.19 288 LEU A O 1
ATOM 2340 N N . LEU A 1 289 ? -8.022 -9.595 -3.883 1.00 94.06 289 LEU A N 1
ATOM 2341 C CA . LEU A 1 289 ? -7.569 -10.888 -3.375 1.00 94.06 289 LEU A CA 1
ATOM 2342 C C . LEU A 1 289 ? -7.255 -10.819 -1.874 1.00 94.06 289 LEU A C 1
ATOM 2344 O O . LEU A 1 289 ? -7.656 -11.717 -1.134 1.00 94.06 289 LEU A O 1
ATOM 2348 N N . LEU A 1 290 ? -6.594 -9.759 -1.400 1.00 95.06 290 LEU A N 1
ATOM 2349 C CA . LEU A 1 290 ? -6.354 -9.561 0.030 1.00 95.06 290 LEU A CA 1
ATOM 2350 C C . LEU A 1 290 ? -7.653 -9.430 0.814 1.00 95.06 290 LEU A C 1
ATOM 2352 O O . LEU A 1 290 ? -7.779 -10.082 1.842 1.00 95.06 290 LEU A O 1
ATOM 2356 N N . PHE A 1 291 ? -8.630 -8.663 0.326 1.00 94.81 291 PHE A N 1
ATOM 2357 C CA . PHE A 1 291 ? -9.939 -8.542 0.979 1.00 94.81 291 PHE A CA 1
ATOM 2358 C C . PHE A 1 291 ? -10.664 -9.884 1.083 1.00 94.81 291 PHE A C 1
ATOM 2360 O O . PHE A 1 291 ? -11.379 -10.127 2.053 1.00 94.81 291 PHE A O 1
ATOM 2367 N N . HIS A 1 292 ? -10.443 -10.791 0.128 1.00 92.31 292 HIS A N 1
ATOM 2368 C CA . HIS A 1 292 ? -10.974 -12.143 0.229 1.00 92.31 292 HIS A CA 1
ATOM 2369 C C . HIS A 1 292 ? -10.354 -12.938 1.387 1.00 92.31 292 HIS A C 1
ATOM 2371 O O . HIS A 1 292 ? -11.083 -13.600 2.120 1.00 92.31 292 HIS A O 1
ATOM 2377 N N . TYR A 1 293 ? -9.029 -12.902 1.560 1.00 94.25 293 TYR A N 1
ATOM 2378 C CA . TYR A 1 293 ? -8.349 -13.675 2.610 1.00 94.25 293 TYR A CA 1
ATOM 2379 C C . TYR A 1 293 ? -8.388 -13.000 3.990 1.00 94.25 293 TYR A C 1
ATOM 2381 O O . TYR A 1 293 ? -8.442 -13.686 5.016 1.00 94.25 293 TYR A O 1
ATOM 2389 N N . LEU A 1 294 ? -8.384 -11.669 4.011 1.00 95.94 294 LEU A N 1
ATOM 2390 C CA . LEU A 1 294 ? -8.352 -10.810 5.191 1.00 95.94 294 LEU A CA 1
ATOM 2391 C C . LEU A 1 294 ? -9.488 -9.781 5.117 1.00 95.94 294 LEU A C 1
ATOM 2393 O O . LEU A 1 294 ? -9.232 -8.607 4.837 1.00 95.94 294 LEU A O 1
ATOM 2397 N N . PRO A 1 295 ? -10.746 -10.178 5.373 1.00 94.75 295 PRO A N 1
ATOM 2398 C CA . PRO A 1 295 ? -11.859 -9.231 5.415 1.00 94.75 295 PRO A CA 1
ATOM 2399 C C . PRO A 1 295 ? -11.638 -8.096 6.426 1.00 94.75 295 PRO A C 1
ATOM 2401 O O . PRO A 1 295 ? -12.089 -6.979 6.208 1.00 94.75 295 PRO A O 1
ATOM 2404 N N . GLU A 1 296 ? -10.866 -8.338 7.490 1.00 95.25 296 GLU A N 1
ATOM 2405 C CA . GLU A 1 296 ? -10.479 -7.321 8.474 1.00 95.25 296 GLU A CA 1
ATOM 2406 C C . GLU A 1 296 ? -9.698 -6.153 7.840 1.00 95.25 296 GLU A C 1
ATOM 2408 O O . GLU A 1 296 ? -9.806 -5.009 8.278 1.00 95.25 296 GLU A O 1
ATOM 2413 N N . LEU A 1 297 ? -8.928 -6.415 6.777 1.00 95.44 297 LEU A N 1
ATOM 2414 C CA . LEU A 1 297 ? -8.248 -5.373 6.008 1.00 95.44 297 LEU A CA 1
ATOM 2415 C C . LEU A 1 297 ? -9.262 -4.470 5.294 1.00 95.44 297 LEU A C 1
ATOM 2417 O O . LEU A 1 297 ? -9.101 -3.251 5.288 1.00 95.44 297 LEU A O 1
ATOM 2421 N N . GLN A 1 298 ? -10.306 -5.062 4.710 1.00 94.69 298 GLN A N 1
ATOM 2422 C CA . GLN A 1 298 ? -11.384 -4.313 4.069 1.00 94.69 298 GLN A CA 1
ATOM 2423 C C . GLN A 1 298 ? -12.113 -3.435 5.092 1.00 94.69 298 GLN A C 1
ATOM 2425 O O . GLN A 1 298 ? -12.347 -2.262 4.817 1.00 94.69 298 GLN A O 1
ATOM 2430 N N . GLU A 1 299 ? -12.411 -3.974 6.278 1.00 93.38 299 GLU A N 1
ATOM 2431 C CA . GLU A 1 299 ? -13.013 -3.218 7.385 1.00 93.38 299 GLU A CA 1
ATOM 2432 C C . GLU A 1 299 ? -12.132 -2.040 7.816 1.00 93.38 299 GLU A C 1
ATOM 2434 O O . GLU A 1 299 ? -12.639 -0.944 8.038 1.00 93.38 299 GLU A O 1
ATOM 2439 N N . ASN A 1 300 ? -10.806 -2.210 7.863 1.00 95.75 300 ASN A N 1
ATOM 2440 C CA . ASN A 1 300 ? -9.901 -1.095 8.145 1.00 95.75 300 ASN A CA 1
ATOM 2441 C C . ASN A 1 300 ? -9.977 -0.010 7.059 1.00 95.75 300 ASN A C 1
ATOM 2443 O O . ASN A 1 300 ? -10.072 1.170 7.388 1.00 95.75 300 ASN A O 1
ATOM 2447 N N . VAL A 1 301 ? -9.972 -0.388 5.776 1.00 94.81 301 VAL A N 1
ATOM 2448 C CA . VAL A 1 301 ? -10.068 0.570 4.659 1.00 94.81 301 VAL A CA 1
ATOM 2449 C C . VAL A 1 301 ? -11.403 1.316 4.679 1.00 94.81 301 VAL A C 1
ATOM 2451 O O . VAL A 1 301 ? -11.420 2.541 4.576 1.00 94.81 301 VAL A O 1
ATOM 2454 N N . VAL A 1 302 ? -12.517 0.603 4.852 1.00 94.00 302 VAL A N 1
ATOM 2455 C CA . VAL A 1 302 ? -13.855 1.207 4.948 1.00 94.00 302 VAL A CA 1
ATOM 2456 C C . VAL A 1 302 ? -13.960 2.086 6.192 1.00 94.00 302 VAL A C 1
ATOM 2458 O O . VAL A 1 302 ? -14.439 3.212 6.102 1.00 94.00 302 VAL A O 1
ATOM 2461 N N . GLY A 1 303 ? -13.411 1.640 7.321 1.00 94.00 303 GLY A N 1
ATOM 2462 C CA . GLY A 1 303 ? -13.385 2.403 8.563 1.00 94.00 303 GLY A CA 1
ATOM 2463 C C . GLY A 1 303 ? -12.647 3.738 8.442 1.00 94.00 303 GLY A C 1
ATOM 2464 O O . GLY A 1 303 ? -13.023 4.693 9.113 1.00 94.00 303 GLY A O 1
ATOM 2465 N N . LEU A 1 304 ? -11.626 3.848 7.583 1.00 95.12 304 LEU A N 1
ATOM 2466 C CA . LEU A 1 304 ? -10.983 5.137 7.287 1.00 95.12 304 LEU A CA 1
ATOM 2467 C C . LEU A 1 304 ? -11.903 6.087 6.514 1.00 95.12 304 LEU A C 1
ATOM 2469 O O . LEU A 1 304 ? -11.870 7.294 6.739 1.00 95.12 304 LEU A O 1
ATOM 2473 N N . VAL A 1 305 ? -12.724 5.555 5.608 1.00 93.81 305 VAL A N 1
ATOM 2474 C CA . VAL A 1 305 ? -13.722 6.351 4.881 1.00 93.81 305 VAL A CA 1
ATOM 2475 C C . VAL A 1 305 ? -14.839 6.772 5.828 1.00 93.81 305 VAL A C 1
ATOM 2477 O O . VAL A 1 305 ? -15.249 7.929 5.821 1.00 93.81 305 VAL A O 1
ATOM 2480 N N . ASP A 1 306 ? -15.307 5.872 6.685 1.00 92.81 306 ASP A N 1
ATOM 2481 C CA . ASP A 1 306 ? -16.386 6.153 7.628 1.00 92.81 306 ASP A CA 1
ATOM 2482 C C . ASP A 1 306 ? -15.998 7.162 8.711 1.00 92.81 306 ASP A C 1
ATOM 2484 O O . ASP A 1 306 ? -16.852 7.931 9.150 1.00 92.81 306 ASP A O 1
ATOM 2488 N N . LEU A 1 307 ? -14.711 7.259 9.059 1.00 92.19 307 LEU A N 1
ATOM 2489 C CA . LEU A 1 307 ? -14.204 8.317 9.937 1.00 92.19 307 LEU A CA 1
ATOM 2490 C C . LEU A 1 307 ? -14.548 9.727 9.439 1.00 92.19 307 LEU A C 1
ATOM 2492 O O . LEU A 1 307 ? -14.803 10.601 10.262 1.00 92.19 307 LEU A O 1
ATOM 2496 N N . THR A 1 308 ? -14.675 9.938 8.123 1.00 90.38 308 THR A N 1
ATOM 2497 C CA . THR A 1 308 ? -15.096 11.237 7.552 1.00 90.38 308 THR A CA 1
ATOM 2498 C C . THR A 1 308 ? -16.494 11.677 7.993 1.00 90.38 308 THR A C 1
ATOM 2500 O O . THR A 1 308 ? -16.838 12.854 7.902 1.00 90.38 308 THR A O 1
ATOM 2503 N N . LYS A 1 309 ? -17.306 10.740 8.494 1.00 91.19 309 LYS A N 1
ATOM 2504 C CA . LYS A 1 309 ? -18.668 10.976 8.986 1.00 91.19 309 LYS A CA 1
ATOM 2505 C C . LYS A 1 309 ? -18.715 11.211 10.498 1.00 91.19 309 LYS A C 1
ATOM 2507 O O . LYS A 1 309 ? -19.793 11.501 11.020 1.00 91.19 309 LYS A O 1
ATOM 2512 N N . ARG A 1 310 ? -17.588 11.088 11.207 1.00 91.62 310 ARG A N 1
ATOM 2513 C CA . ARG A 1 310 ? -17.498 11.307 12.655 1.00 91.62 310 ARG A CA 1
ATOM 2514 C C . ARG A 1 310 ? -17.710 12.781 12.983 1.00 91.62 310 ARG A C 1
ATOM 2516 O O . ARG A 1 310 ? -17.010 13.658 12.485 1.00 91.62 310 ARG A O 1
ATOM 2523 N N . LYS A 1 311 ? -18.685 13.050 13.848 1.00 89.44 311 LYS A N 1
ATOM 2524 C CA . LYS A 1 311 ? -19.087 14.394 14.288 1.00 89.44 311 LYS A CA 1
ATOM 2525 C C . LYS A 1 311 ? -18.892 14.604 15.784 1.00 89.44 311 LYS A C 1
ATOM 2527 O O . LYS A 1 311 ? -18.630 15.728 16.203 1.00 89.44 311 LYS A O 1
ATOM 2532 N N . MET A 1 312 ? -19.019 13.549 16.586 1.00 91.12 312 MET A N 1
ATOM 2533 C CA . MET A 1 312 ? -19.013 13.655 18.042 1.00 91.12 312 MET A CA 1
ATOM 2534 C C . MET A 1 312 ? -18.402 12.434 18.726 1.00 91.12 312 MET A C 1
ATOM 2536 O O . MET A 1 312 ? -18.232 11.368 18.133 1.00 91.12 312 MET A O 1
ATOM 2540 N N . LYS A 1 313 ? -18.083 12.620 20.007 1.00 91.75 313 LYS A N 1
ATOM 2541 C CA . LYS A 1 313 ? -17.659 11.555 20.914 1.00 91.75 313 LYS A CA 1
ATOM 2542 C C . LYS A 1 313 ? -18.782 10.521 21.091 1.00 91.75 313 LYS A C 1
ATOM 2544 O O . LYS A 1 313 ? -19.942 10.896 21.201 1.00 91.75 313 LYS A O 1
ATOM 2549 N N . GLY A 1 314 ? -18.425 9.244 21.170 1.00 90.75 314 GLY A N 1
ATOM 2550 C CA . GLY A 1 314 ? -19.313 8.092 21.354 1.00 90.75 314 GLY A CA 1
ATOM 2551 C C . GLY A 1 314 ? -19.573 7.283 20.079 1.00 90.75 314 GLY A C 1
ATOM 2552 O O . GLY A 1 314 ? -20.074 6.160 20.161 1.00 90.75 314 GLY A O 1
ATOM 2553 N N . GLN A 1 315 ? -19.185 7.812 18.914 1.00 92.50 315 GLN A N 1
ATOM 2554 C CA . GLN A 1 315 ? -19.427 7.177 17.612 1.00 92.50 315 GLN A CA 1
ATOM 2555 C C . GLN A 1 315 ? -18.408 6.084 17.259 1.00 92.50 315 GLN A C 1
ATOM 2557 O O . GLN A 1 315 ? -18.592 5.376 16.273 1.00 92.50 315 GLN A O 1
ATOM 2562 N N . ILE A 1 316 ? -17.342 5.923 18.049 1.00 92.44 316 ILE A N 1
ATOM 2563 C CA . ILE A 1 316 ? -16.404 4.803 17.926 1.00 92.44 316 ILE A CA 1
ATOM 2564 C C . ILE A 1 316 ? -16.736 3.761 18.995 1.00 92.44 316 ILE A C 1
ATOM 2566 O O . ILE A 1 316 ? -16.544 4.000 20.188 1.00 92.44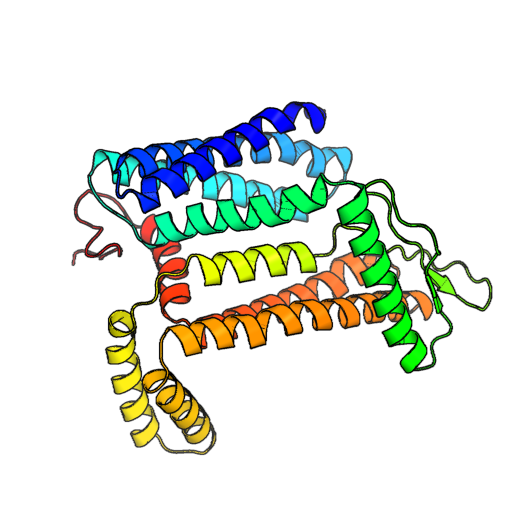 316 ILE A O 1
ATOM 2570 N N . ARG A 1 317 ? -17.214 2.586 18.575 1.00 86.50 317 ARG A N 1
ATOM 2571 C CA . ARG A 1 317 ? -17.540 1.455 19.457 1.00 86.50 317 ARG A CA 1
ATOM 2572 C C . ARG A 1 317 ? -16.796 0.215 18.984 1.00 86.50 317 ARG A C 1
ATOM 2574 O O . ARG A 1 317 ? -16.780 -0.083 17.793 1.00 86.50 317 ARG A O 1
ATOM 2581 N N . GLU A 1 318 ? -16.131 -0.477 19.910 1.00 85.56 318 GLU A N 1
ATOM 2582 C CA . GLU A 1 318 ? -15.268 -1.634 19.595 1.00 85.56 318 GLU A CA 1
ATOM 2583 C C . GLU A 1 318 ? -14.249 -1.336 18.474 1.00 85.56 318 GLU A C 1
ATOM 2585 O O . GLU A 1 318 ? -13.962 -2.163 17.611 1.00 85.56 318 GLU A O 1
ATOM 2590 N N . GLY A 1 319 ? -13.748 -0.099 18.455 1.00 83.38 319 GLY A N 1
ATOM 2591 C CA . GLY A 1 319 ? -12.792 0.400 17.471 1.00 83.38 319 GLY A CA 1
ATOM 2592 C C . GLY A 1 319 ? -13.313 0.598 16.053 1.00 83.38 319 GLY A C 1
ATOM 2593 O O . GLY A 1 319 ? -12.508 0.795 15.141 1.00 83.38 319 GLY A O 1
ATOM 2594 N N . ARG A 1 320 ? -14.636 0.596 15.867 1.00 87.81 320 ARG A N 1
ATOM 2595 C CA . ARG A 1 320 ? -15.304 0.864 14.591 1.00 87.81 320 ARG A CA 1
ATOM 2596 C C . ARG A 1 320 ? -16.235 2.058 14.698 1.00 87.81 320 ARG A C 1
ATOM 2598 O O . ARG A 1 320 ? -16.809 2.318 15.753 1.00 87.81 320 ARG A O 1
ATOM 2605 N N . PHE A 1 321 ? -16.386 2.763 13.584 1.00 89.56 321 PHE A N 1
ATOM 2606 C CA . PHE A 1 321 ? -17.381 3.813 13.467 1.00 89.56 321 PHE A CA 1
ATOM 2607 C C . PHE A 1 321 ? -18.784 3.205 13.425 1.00 89.56 321 PHE A C 1
ATOM 2609 O O . PHE A 1 321 ? -19.039 2.260 12.680 1.00 89.56 321 PHE A O 1
ATOM 2616 N N . VAL A 1 322 ? -19.686 3.755 14.230 1.00 86.88 322 VAL A N 1
ATOM 2617 C CA . VAL A 1 322 ? -21.096 3.384 14.272 1.00 86.88 322 VAL A CA 1
ATOM 2618 C C . VAL A 1 322 ? -21.904 4.642 13.992 1.00 86.88 322 VAL A C 1
ATOM 2620 O O . VAL A 1 322 ? -21.784 5.641 14.702 1.00 86.88 322 VAL A O 1
ATOM 2623 N N . LEU A 1 323 ? -22.720 4.589 12.939 1.00 76.69 323 LEU A N 1
ATOM 2624 C CA . LEU A 1 323 ? -23.766 5.580 12.728 1.00 76.69 323 LEU A CA 1
ATOM 2625 C C . LEU A 1 323 ? -24.782 5.393 13.858 1.00 76.69 323 LEU A C 1
ATOM 2627 O O . LEU A 1 323 ? -25.379 4.325 13.969 1.00 76.69 323 LEU A O 1
ATOM 2631 N N . GLU A 1 324 ? -24.921 6.392 14.725 1.00 67.06 324 GLU A N 1
ATOM 2632 C CA . GLU A 1 324 ? -26.100 6.463 15.586 1.00 67.06 324 GLU A CA 1
ATOM 2633 C C . GLU A 1 324 ? -27.315 6.705 14.679 1.00 67.06 324 GLU A C 1
ATOM 2635 O O . GLU A 1 324 ? -27.237 7.537 13.769 1.00 67.06 324 GLU A O 1
ATOM 2640 N N . GLU A 1 325 ? -28.367 5.904 14.872 1.00 52.97 325 GLU A N 1
ATOM 2641 C CA . GLU A 1 325 ? -29.682 6.116 14.249 1.00 52.97 325 GLU A CA 1
ATOM 2642 C C . GLU A 1 325 ? -30.345 7.393 14.768 1.00 52.97 325 GLU A C 1
ATOM 2644 O O . GLU A 1 325 ? -30.220 7.672 15.986 1.00 52.97 325 GLU A O 1
#

Radius of gyration: 22.47 Å; chains: 1; bounding box: 57×51×59 Å

Secondary structure (DSSP, 8-state):
-PPPGGGGHHHHHHHHHHHHHHHHHHHTT-TTHHHHHHHHHHHHHHHHHHHHHIIIIIS--HHHHHHHHHHHHHHHHHHHHHHHHHHHT---HHHHHHHHHHHHHHHHHHHHHH-HHHHHHHHHHHHHHHHHHHHHTT--EEE-SPPPSSTT--EEEEETTS----EEE-TT-HHHHHHHHHHHHHHHPPP-THHHHHHHHHHHHHHHHH-SHHHHHHHHHHHHHHHS-HHHHHHHHHHHHHHHHHHHHHHHHHHHHHHHHTTSS-HHHIIIIIIHHHHHHHHHHHHHHHHHH-HHHHHHHHHHHHGGG--STT-EETTEE----

Sequence (325 aa):
MGPPAYLLYPLMLLSLLLLSTGEYLYRKKDRRFKLLFASGGIVFSLYWALYVPQYLLNEGDVVNATIISLGVVFFAYMGDEARKDYIWGEDTRSLNWLYRTTFYASLIYFTFKHLPYVGGVLIWLIALQSVAVLSAVGYPVWASPHIPIHSTEGVPIHAAAGEPITVSIVFSCTALQALAIFFSAVYTTELNRWEWIGWARRKIKELERKGGFLNAFRLRSLRRLVDMDDERRKRLSYLYTLPVIYVGNLFRNAGVIYVTYEGIFTFYVAHNYIGKSLSLGLMLALMLLLFHYLPELQENVVGLVDLTKRKMKGQIREGRFVLEE

pLDDT: mean 89.29, std 8.62, range [52.97, 98.12]